Protein AF-0000000073274641 (afdb_homodimer)

pLDDT: mean 90.32, std 12.6, range [31.47, 98.38]

Foldseek 3Di:
DPPADKWKKKKKKKDFDDPCPVVVLVVLLVVLPKDFPDKDWDDDDRMIMIITMIIDHPSSVVVCVVCVVVVCVVVVMDMDMDIDDDDDDDDFQKKKKKKKKAQDDPPPQVVVVVLCVVQPWAWDDKDKDWACDDPPDGIMMMIMTMTGDRDPPQCPVSVVVVVVVCVVRVMDMDMDMDGPVVVVD/DPPADKWKKKKKKKDFDDPCPVVVLVVLLVVLVKDFPDKDWDDDDRMIMIITMIIDHPSSVVVCVVCVVVVCVVVVMDMDMDIDDDDDDDDFQKKKKKKKKAQDDPPPQVVVVVLCVVQPWAWDDKDKDWAPDDPPDGIMMMIMTMTGDRDPPQCVVSVVVVVVVCVVRVMDMDMDMDGPVVVVD

Radius of gyration: 20.96 Å; Cα contacts (8 Å, |Δi|>4): 771; chains: 2; bounding box: 50×56×47 Å

Secondary structure (DSSP, 8-state):
------EEEEEEEEEE--TTHHHHHHHHHHHTT-EEEEEEEEEETTEEEEEEEEEE-HHHHHHHHHHHHHHHHHTTEEEEEEEE--------SEEEEEEEEEE--TTHHHHHHHHHHHTTPEEEEEEEEEEPP-TTPPPEEEEEEEEEESS-STTHHHHHHHHHHHHHHT-EEEEEEEESGGGG-/------EEEEEEEEEE--TTHHHHHHHHHHHTT-EEEEEEEEEETTEEEEEEEEEE-HHHHHHHHHHHHHHHHHHTEEEEEEEE--------SEEEEEEEEEE--TTHHHHHHHHHHHTTPEEEEEEEEEEPP-TTPPPEEEEEEEEEESS-STTHHHHHHHHHHHHHTT-EEEEEEEEHHHHT-

InterPro domains:
  IPR002912 ACT domain [PS51671] (97-176)
  IPR016867 Glycine cleavage system transcriptional repressor [PIRSF028103] (6-178)
  IPR045865 ACT-like domain [SSF55021] (6-83)
  IPR045865 ACT-like domain [SSF55021] (92-178)
  IPR050990 UPF0237/Glycine cleavage system regulator [PTHR34875] (5-179)

Nearest PDB structures (foldseek):
  1u8s-assembly1_B  TM=7.176E-01  e=3.832E-19  Vibrio cholerae
  1u8s-assembly1_A  TM=7.462E-01  e=1.570E-18  Vibrio cholerae
  5it4-assembly1_A-2  TM=6.902E-01  e=1.300E-09  Mycobacterium avium 104
  5jjb-assembly1_A-2  TM=6.741E-01  e=1.767E-09  Mycobacterium avium 104
  5jlp-assembly1_A  TM=6.938E-01  e=6.020E-09  Mycobacterium avium 104

Structure (mmCIF, N/CA/C/O backbone):
data_AF-0000000073274641-model_v1
#
loop_
_entity.id
_entity.type
_entity.pdbx_description
1 polymer 'Glycine cleavage system transcriptional repressor'
#
loop_
_atom_site.group_PDB
_atom_site.id
_atom_site.type_symbol
_atom_site.label_atom_id
_atom_site.label_alt_id
_atom_site.label_comp_id
_atom_site.label_asym_id
_atom_site.label_entity_id
_atom_site.label_seq_id
_atom_site.pdbx_PDB_ins_code
_atom_site.Cartn_x
_atom_site.Cartn_y
_atom_site.Cartn_z
_atom_site.occupancy
_atom_site.B_iso_or_equiv
_atom_site.auth_seq_id
_atom_site.auth_comp_id
_atom_site.auth_asym_id
_atom_site.auth_atom_id
_atom_site.pdbx_PDB_model_num
ATOM 1 N N . MET A 1 1 ? -24.281 -28.125 -5.395 1 36.97 1 MET A N 1
ATOM 2 C CA . MET A 1 1 ? -23.594 -28.047 -4.113 1 36.97 1 MET A CA 1
ATOM 3 C C . MET A 1 1 ? -23.328 -26.594 -3.721 1 36.97 1 MET A C 1
ATOM 5 O O . MET A 1 1 ? -22.938 -25.781 -4.562 1 36.97 1 MET A O 1
ATOM 9 N N . PRO A 1 2 ? -23.844 -26.078 -2.672 1 40.84 2 PRO A N 1
ATOM 10 C CA . PRO A 1 2 ? -23.688 -24.656 -2.361 1 40.84 2 PRO A CA 1
ATOM 11 C C . PRO A 1 2 ? -22.25 -24.172 -2.527 1 40.84 2 PRO A C 1
ATOM 13 O O . PRO A 1 2 ? -21.297 -24.953 -2.359 1 40.84 2 PRO A O 1
ATOM 16 N N . ILE A 1 3 ? -21.953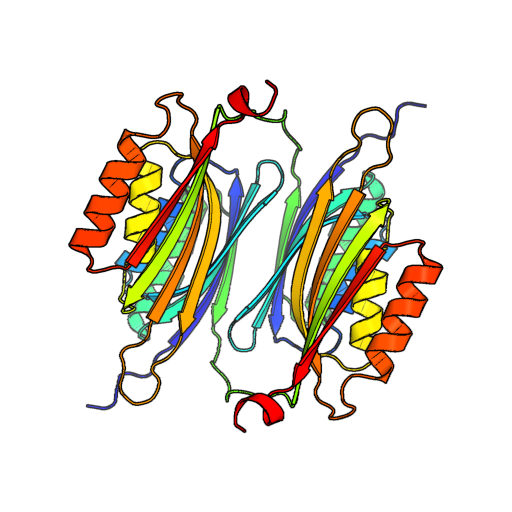 -23.359 -3.434 1 49.56 3 ILE A N 1
ATOM 17 C CA . ILE A 1 3 ? -20.641 -22.734 -3.594 1 49.56 3 ILE A CA 1
ATOM 18 C C . ILE A 1 3 ? -19.984 -22.562 -2.227 1 49.56 3 ILE A C 1
ATOM 20 O O . ILE A 1 3 ? -20.562 -21.969 -1.32 1 49.56 3 ILE A O 1
ATOM 24 N N . PRO A 1 4 ? -19.156 -23.484 -1.84 1 57.69 4 PRO A N 1
ATOM 25 C CA . PRO A 1 4 ? -18.547 -23.453 -0.508 1 57.69 4 PRO A CA 1
ATOM 26 C C . PRO A 1 4 ? -18.25 -22.031 -0.033 1 57.69 4 PRO A C 1
ATOM 28 O O . PRO A 1 4 ? -17.938 -21.156 -0.844 1 57.69 4 PRO A O 1
ATOM 31 N N . ASP A 1 5 ? -18.812 -21.609 1.224 1 75.31 5 ASP A N 1
ATOM 32 C CA . ASP A 1 5 ? -18.797 -20.297 1.88 1 75.31 5 ASP A CA 1
ATOM 33 C C . ASP A 1 5 ? -17.391 -19.703 1.85 1 75.31 5 ASP A C 1
ATOM 35 O O . ASP A 1 5 ? -16.438 -20.312 2.307 1 75.31 5 ASP A O 1
ATOM 39 N N . LYS A 1 6 ? -17.031 -18.766 0.87 1 89.81 6 LYS A N 1
ATOM 40 C CA . LYS A 1 6 ? -15.766 -18.062 0.755 1 89.81 6 LYS A CA 1
ATOM 41 C C . LYS A 1 6 ? -15.492 -17.219 2.002 1 89.81 6 LYS A C 1
ATOM 43 O O . LYS A 1 6 ? -16.375 -16.5 2.48 1 89.81 6 LYS A O 1
ATOM 48 N N . HIS A 1 7 ? -14.359 -17.562 2.66 1 95.19 7 HIS A N 1
ATOM 49 C CA . HIS A 1 7 ? -13.891 -16.781 3.799 1 95.19 7 HIS A CA 1
ATOM 50 C C . HIS A 1 7 ? -12.766 -15.836 3.396 1 95.19 7 HIS A C 1
ATOM 52 O O . HIS A 1 7 ? -12.008 -16.125 2.463 1 95.19 7 HIS A O 1
ATOM 58 N N . PHE A 1 8 ? -12.703 -14.703 4.109 1 96.44 8 PHE A N 1
ATOM 59 C CA . PHE A 1 8 ? -11.742 -13.672 3.746 1 96.44 8 PHE A CA 1
ATOM 60 C C . PHE A 1 8 ? -10.836 -13.336 4.926 1 96.44 8 PHE A C 1
ATOM 62 O O . PHE A 1 8 ? -11.281 -13.312 6.074 1 96.44 8 PHE A O 1
ATOM 69 N N . LEU A 1 9 ? -9.578 -13.125 4.586 1 97.12 9 LEU A N 1
ATOM 70 C CA . LEU A 1 9 ? -8.539 -12.836 5.57 1 97.12 9 LEU A CA 1
ATOM 71 C C . LEU A 1 9 ? -7.641 -11.703 5.094 1 97.12 9 LEU A C 1
ATOM 73 O O . LEU A 1 9 ? -7.145 -11.727 3.963 1 97.12 9 LEU A O 1
ATOM 77 N N . VAL A 1 10 ? -7.523 -10.648 5.898 1 97 10 VAL A N 1
ATOM 78 C CA . VAL A 1 10 ? -6.523 -9.617 5.652 1 97 10 VAL A CA 1
ATOM 79 C C . VAL A 1 10 ? -5.227 -9.977 6.375 1 97 10 VAL A C 1
ATOM 81 O O . VAL A 1 10 ? -5.234 -10.25 7.578 1 97 10 VAL A O 1
ATOM 84 N N . LEU A 1 11 ? -4.152 -10.008 5.617 1 97.06 11 LEU A N 1
ATOM 85 C CA . LEU A 1 11 ? -2.838 -10.344 6.145 1 97.06 11 LEU A CA 1
ATOM 86 C C . LEU A 1 11 ? -1.85 -9.203 5.922 1 97.06 11 LEU A C 1
ATOM 88 O O . LEU A 1 11 ? -1.778 -8.648 4.828 1 97.06 11 LEU A O 1
ATOM 92 N N . THR A 1 12 ? -1.14 -8.859 6.953 1 95.94 12 THR A N 1
ATOM 93 C CA . THR A 1 12 ? -0.012 -7.938 6.848 1 95.94 12 THR A CA 1
ATOM 94 C C . THR A 1 12 ? 1.271 -8.594 7.352 1 95.94 12 THR A C 1
ATOM 96 O O . THR A 1 12 ? 1.281 -9.211 8.414 1 95.94 12 THR A O 1
ATOM 99 N N . ALA A 1 13 ? 2.258 -8.547 6.582 1 96.88 13 ALA A N 1
ATOM 100 C CA . ALA A 1 13 ? 3.584 -9.023 6.973 1 96.88 13 ALA A CA 1
ATOM 101 C C . ALA A 1 13 ? 4.621 -7.906 6.855 1 96.88 13 ALA A C 1
ATOM 103 O O . ALA A 1 13 ? 4.629 -7.156 5.875 1 96.88 13 ALA A O 1
ATOM 104 N N . LEU A 1 14 ? 5.461 -7.793 7.863 1 96.56 14 LEU A N 1
ATOM 105 C CA . LEU A 1 14 ? 6.492 -6.762 7.926 1 96.56 14 LEU A CA 1
ATOM 106 C C . LEU A 1 14 ? 7.816 -7.344 8.406 1 96.56 14 LEU A C 1
ATOM 108 O O . LEU A 1 14 ? 7.844 -8.148 9.344 1 96.56 14 LEU A O 1
ATOM 112 N N . GLY A 1 15 ? 8.898 -6.945 7.73 1 96.25 15 GLY A N 1
ATOM 113 C CA . GLY A 1 15 ? 10.227 -7.359 8.156 1 96.25 15 GLY A CA 1
ATOM 114 C C . GLY A 1 15 ? 11.328 -6.836 7.25 1 96.25 15 GLY A C 1
ATOM 115 O O . GLY A 1 15 ? 11.07 -6.09 6.309 1 96.25 15 GLY A O 1
ATOM 116 N N . THR A 1 16 ? 12.523 -7.27 7.641 1 94.38 16 THR A N 1
ATOM 117 C CA . THR A 1 16 ? 13.672 -6.859 6.836 1 94.38 16 THR A CA 1
ATOM 118 C C . THR A 1 16 ? 13.602 -7.473 5.441 1 94.38 16 THR A C 1
ATOM 120 O O . THR A 1 16 ? 13.398 -8.68 5.297 1 94.38 16 THR A O 1
ATOM 123 N N . ASP A 1 17 ? 13.766 -6.523 4.504 1 92.56 17 ASP A N 1
ATOM 124 C CA . ASP A 1 17 ? 13.711 -6.988 3.121 1 92.56 17 ASP A CA 1
ATOM 125 C C . ASP A 1 17 ? 14.898 -7.891 2.795 1 92.56 17 ASP A C 1
ATOM 127 O O . ASP A 1 17 ? 16.016 -7.641 3.252 1 92.56 17 ASP A O 1
ATOM 131 N N . ARG A 1 18 ? 14.68 -8.914 2.086 1 90 18 ARG A N 1
ATOM 132 C CA . ARG A 1 18 ? 15.695 -9.812 1.56 1 90 18 ARG A CA 1
ATOM 133 C C . ARG A 1 18 ? 15.195 -10.547 0.321 1 90 18 ARG A C 1
ATOM 135 O O . ARG A 1 18 ? 13.984 -10.711 0.14 1 90 18 ARG A O 1
ATOM 142 N N . PRO A 1 19 ? 16.141 -11.023 -0.462 1 86.69 19 PRO A N 1
ATOM 143 C CA . PRO A 1 19 ? 15.742 -11.711 -1.688 1 86.69 19 PRO A CA 1
ATOM 144 C C . PRO A 1 19 ? 14.836 -12.914 -1.419 1 86.69 19 PRO A C 1
ATOM 146 O O . PRO A 1 19 ? 15.141 -13.742 -0.559 1 86.69 19 PRO A O 1
ATOM 149 N N . GLY A 1 20 ? 13.688 -12.93 -2.143 1 91.56 20 GLY A N 1
ATOM 150 C CA . GLY A 1 20 ? 12.859 -14.125 -2.127 1 91.56 20 GLY A CA 1
ATOM 151 C C . GLY A 1 20 ? 11.781 -14.086 -1.058 1 91.56 20 GLY A C 1
ATOM 152 O O . GLY A 1 20 ? 10.922 -14.969 -1 1 91.56 20 GLY A O 1
ATOM 153 N N . ILE A 1 21 ? 11.75 -13.156 -0.176 1 95.19 21 ILE A N 1
ATOM 154 C CA . ILE A 1 21 ? 10.859 -13.133 0.979 1 95.19 21 ILE A CA 1
ATOM 155 C C . ILE A 1 21 ? 9.414 -13.047 0.512 1 95.19 21 ILE A C 1
ATOM 157 O O . ILE A 1 21 ? 8.547 -13.758 1.026 1 95.19 21 ILE A O 1
ATOM 161 N N . VAL A 1 22 ? 9.148 -12.266 -0.481 1 96.38 22 VAL A N 1
ATOM 162 C CA . VAL A 1 22 ? 7.785 -12.109 -0.982 1 96.38 22 VAL A CA 1
ATOM 163 C C . VAL A 1 22 ? 7.332 -13.398 -1.666 1 96.38 22 VAL A C 1
ATOM 165 O O . VAL A 1 22 ? 6.207 -13.852 -1.461 1 96.38 22 VAL A O 1
ATOM 168 N N . ASP A 1 23 ? 8.203 -13.969 -2.361 1 95.44 23 ASP A N 1
ATOM 169 C CA . ASP A 1 23 ? 7.922 -15.234 -3.023 1 95.44 23 ASP A CA 1
ATOM 170 C C . ASP A 1 23 ? 7.59 -16.328 -2.004 1 95.44 23 ASP A C 1
ATOM 172 O O . ASP A 1 23 ? 6.656 -17.109 -2.203 1 95.44 23 ASP A O 1
ATOM 176 N N . THR A 1 24 ? 8.344 -16.328 -0.98 1 96.12 24 THR A N 1
ATOM 177 C CA . THR A 1 24 ? 8.133 -17.328 0.064 1 96.12 24 THR A CA 1
ATOM 178 C C . THR A 1 24 ? 6.742 -17.188 0.674 1 96.12 24 THR A C 1
ATOM 180 O O . THR A 1 24 ? 6.039 -18.172 0.866 1 96.12 24 THR A O 1
ATOM 183 N N . ILE A 1 25 ? 6.301 -16.016 0.924 1 97.31 25 ILE A N 1
ATOM 184 C CA . ILE A 1 25 ? 5.004 -15.758 1.546 1 97.31 25 ILE A CA 1
ATOM 185 C C . ILE A 1 25 ? 3.885 -16.109 0.57 1 97.31 25 ILE A C 1
ATOM 187 O O . ILE A 1 25 ? 2.92 -16.781 0.941 1 97.31 25 ILE A O 1
ATOM 191 N N . THR A 1 26 ? 4.055 -15.68 -0.685 1 97.19 26 THR A N 1
ATOM 192 C CA . THR A 1 26 ? 3.008 -15.945 -1.665 1 97.19 26 THR A CA 1
ATOM 193 C C . THR A 1 26 ? 2.914 -17.438 -1.962 1 97.19 26 THR A C 1
ATOM 195 O O . THR A 1 26 ? 1.826 -17.953 -2.225 1 97.19 26 THR A O 1
ATOM 198 N N . GLN A 1 27 ? 4.016 -18.141 -1.865 1 96.94 27 GLN A N 1
ATOM 199 C CA . GLN A 1 27 ? 4.02 -19.578 -2.027 1 96.94 27 GLN A CA 1
ATOM 200 C C . GLN A 1 27 ? 3.242 -20.266 -0.906 1 96.94 27 GLN A C 1
ATOM 202 O O . GLN A 1 27 ? 2.453 -21.188 -1.156 1 96.94 27 GLN A O 1
ATOM 207 N N . LEU A 1 28 ? 3.516 -19.812 0.248 1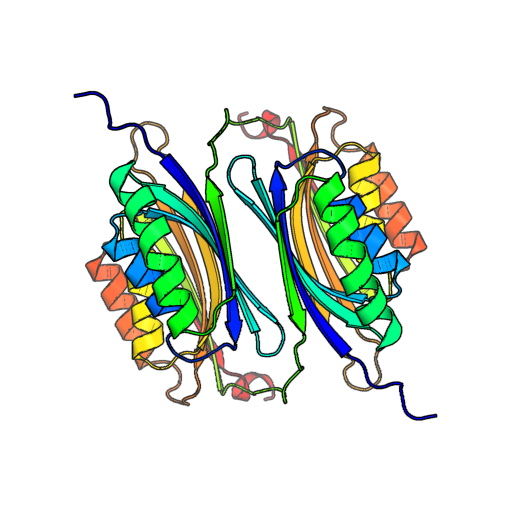 98 28 LEU A N 1
ATOM 208 C CA . LEU A 1 28 ? 2.805 -20.391 1.385 1 98 28 LEU A CA 1
ATOM 209 C C . LEU A 1 28 ? 1.3 -20.188 1.246 1 98 28 LEU A C 1
ATOM 211 O O . LEU A 1 28 ? 0.518 -21.109 1.496 1 98 28 LEU A O 1
ATOM 215 N N . VAL A 1 29 ? 0.889 -19.016 0.87 1 97.75 29 VAL A N 1
ATOM 216 C CA . VAL A 1 29 ? -0.52 -18.672 0.679 1 97.75 29 VAL A CA 1
ATOM 217 C C . VAL A 1 29 ? -1.141 -19.625 -0.342 1 97.75 29 VAL A C 1
ATOM 219 O O . VAL A 1 29 ? -2.207 -20.203 -0.101 1 97.75 29 VAL A O 1
ATOM 222 N N . SER A 1 30 ? -0.427 -19.812 -1.416 1 96.44 30 SER A N 1
ATOM 223 C CA . SER A 1 30 ? -0.899 -20.688 -2.48 1 96.44 30 SER A CA 1
ATOM 224 C C . SER A 1 30 ? -0.954 -22.141 -2.016 1 96.44 30 SER A C 1
ATOM 226 O O . SER A 1 30 ? -1.91 -22.859 -2.314 1 96.44 30 SER A O 1
ATOM 228 N N . GLN A 1 31 ? 0.025 -22.562 -1.317 1 96.81 31 GLN A N 1
ATOM 229 C CA . GLN A 1 31 ? 0.105 -23.938 -0.828 1 96.81 31 GLN A CA 1
ATOM 230 C C . GLN A 1 31 ? -1.064 -24.266 0.097 1 96.81 31 GLN A C 1
ATOM 232 O O . GLN A 1 31 ? -1.522 -25.406 0.152 1 96.81 31 GLN A O 1
ATOM 237 N N . CYS A 1 32 ? -1.557 -23.312 0.807 1 97.25 32 CYS A N 1
ATOM 238 C CA . CYS A 1 32 ? -2.668 -23.5 1.731 1 97.25 32 CYS A CA 1
ATOM 239 C C . CYS A 1 32 ? -4 -23.484 0.992 1 97.25 32 CYS A C 1
ATOM 241 O O . CYS A 1 32 ? -5.051 -23.703 1.595 1 97.25 32 CYS A O 1
ATOM 243 N N . GLY A 1 33 ? -3.939 -23.188 -0.249 1 95.62 33 GLY A N 1
ATOM 244 C CA . GLY A 1 33 ? -5.152 -23.172 -1.051 1 95.62 33 GLY A CA 1
ATOM 245 C C . GLY A 1 33 ? -5.895 -21.859 -1.005 1 95.62 33 GLY A C 1
ATOM 246 O O . GLY A 1 33 ? -7.105 -21.812 -1.236 1 95.62 33 GLY A O 1
ATOM 247 N N . CYS A 1 34 ? -5.199 -20.828 -0.654 1 97 34 CYS A N 1
ATOM 248 C CA . CYS A 1 34 ? -5.816 -19.5 -0.612 1 97 34 CYS A CA 1
ATOM 249 C C . CYS A 1 34 ? -5.574 -18.75 -1.913 1 97 34 CYS A C 1
ATOM 251 O O . CYS A 1 34 ? -4.59 -19 -2.607 1 97 34 CYS A O 1
ATOM 253 N N . ASN A 1 35 ? -6.504 -17.859 -2.189 1 96 35 ASN A N 1
ATOM 254 C CA . ASN A 1 35 ? -6.387 -16.938 -3.322 1 96 35 ASN A CA 1
ATOM 255 C C . ASN A 1 35 ? -6.02 -15.531 -2.871 1 96 35 ASN A C 1
ATOM 257 O O . ASN A 1 35 ? -6.551 -15.039 -1.879 1 96 35 ASN A O 1
ATOM 261 N N . ILE A 1 36 ? -5.078 -14.914 -3.6 1 97.06 36 ILE A N 1
ATOM 262 C CA . ILE A 1 36 ? -4.758 -13.516 -3.346 1 97.06 36 ILE A CA 1
ATOM 263 C C . ILE A 1 36 ? -5.688 -12.617 -4.16 1 97.06 36 ILE A C 1
ATOM 265 O O . ILE A 1 36 ? -5.543 -12.508 -5.383 1 97.06 36 ILE A O 1
ATOM 269 N N . GLU A 1 37 ? -6.582 -11.938 -3.502 1 94.69 37 GLU A N 1
ATOM 270 C CA . GLU A 1 37 ? -7.57 -11.078 -4.141 1 94.69 37 GLU A CA 1
ATOM 271 C C . GLU A 1 37 ? -6.992 -9.695 -4.441 1 94.69 37 GLU A C 1
ATOM 273 O O . GLU A 1 37 ? -7.25 -9.125 -5.504 1 94.69 37 GLU A O 1
ATOM 278 N N . ASP A 1 38 ? -6.328 -9.195 -3.543 1 94.88 38 ASP A N 1
ATOM 279 C CA . ASP A 1 38 ? -5.723 -7.871 -3.625 1 94.88 38 ASP A CA 1
ATOM 280 C C . ASP A 1 38 ? -4.465 -7.789 -2.76 1 94.88 38 ASP A C 1
ATOM 282 O O . ASP A 1 38 ? -4.371 -8.453 -1.726 1 94.88 38 ASP A O 1
ATOM 286 N N . SER A 1 39 ? -3.539 -7 -3.195 1 96.06 39 SER A N 1
ATOM 287 C CA . SER A 1 39 ? -2.332 -6.863 -2.389 1 96.06 39 SER A CA 1
ATOM 288 C C . SER A 1 39 ? -1.633 -5.535 -2.654 1 96.06 39 SER A C 1
ATOM 290 O O . SER A 1 39 ? -1.91 -4.871 -3.658 1 96.06 39 SER A O 1
ATOM 292 N N . ARG A 1 40 ? -0.781 -5.18 -1.698 1 93.75 40 ARG A N 1
ATOM 293 C CA . ARG A 1 40 ? 0.095 -4.016 -1.78 1 93.75 40 ARG A CA 1
ATOM 294 C C . ARG A 1 40 ? 1.427 -4.281 -1.087 1 93.75 40 ARG A C 1
ATOM 296 O O . ARG A 1 40 ? 1.457 -4.664 0.085 1 93.75 40 ARG A O 1
ATOM 303 N N . LEU A 1 41 ? 2.463 -4.137 -1.87 1 95.62 41 LEU A N 1
ATOM 304 C CA . LEU A 1 41 ? 3.801 -4.227 -1.298 1 95.62 41 LEU A CA 1
ATOM 305 C C . LEU A 1 41 ? 4.465 -2.854 -1.251 1 95.62 41 LEU A C 1
ATOM 307 O O . LEU A 1 41 ? 4.441 -2.113 -2.238 1 95.62 41 LEU A O 1
ATOM 311 N N . ALA A 1 42 ? 4.965 -2.465 -0.111 1 92.44 42 ALA A N 1
ATOM 312 C CA . ALA A 1 42 ? 5.727 -1.231 0.063 1 92.44 42 ALA A CA 1
ATOM 313 C C . ALA A 1 42 ? 7.102 -1.519 0.659 1 92.44 42 ALA A C 1
ATOM 315 O O . ALA A 1 42 ? 7.238 -2.361 1.551 1 92.44 42 ALA A O 1
ATOM 316 N N . MET A 1 43 ? 8.047 -0.792 0.112 1 92 43 MET A N 1
ATOM 317 C CA . MET A 1 43 ? 9.406 -0.829 0.646 1 92 43 MET A CA 1
ATOM 318 C C . MET A 1 43 ? 9.773 0.499 1.302 1 92 43 MET A C 1
ATOM 320 O O . MET A 1 43 ? 9.883 1.521 0.623 1 92 43 MET A O 1
ATOM 324 N N . PHE A 1 44 ? 9.969 0.412 2.652 1 90.56 44 PHE A N 1
ATOM 325 C CA . PHE A 1 44 ? 10.344 1.596 3.422 1 90.56 44 PHE A CA 1
ATOM 326 C C . PHE A 1 44 ? 11.656 1.372 4.16 1 90.56 44 PHE A C 1
ATOM 328 O O . PHE A 1 44 ? 11.727 0.533 5.062 1 90.56 44 PHE A O 1
ATOM 335 N N . GLY A 1 45 ? 12.586 2.18 3.768 1 88.12 45 GLY A N 1
ATOM 336 C CA . GLY A 1 45 ? 13.898 1.89 4.316 1 88.12 45 GLY A CA 1
ATOM 337 C C . GLY A 1 45 ? 14.406 0.502 3.967 1 88.12 45 GLY A C 1
ATOM 338 O O . GLY A 1 45 ? 14.438 0.128 2.793 1 88.12 45 GLY A O 1
ATOM 339 N N . GLN A 1 46 ? 14.75 -0.263 5.082 1 91.31 46 GLN A N 1
ATOM 340 C CA . GLN A 1 46 ? 15.242 -1.624 4.895 1 91.31 46 GLN A CA 1
ATOM 341 C C . GLN A 1 46 ? 14.125 -2.645 5.109 1 91.31 46 GLN A C 1
ATOM 343 O O . GLN A 1 46 ? 14.367 -3.854 5.086 1 91.31 46 GLN A O 1
ATOM 348 N N . GLU A 1 47 ? 12.945 -2.072 5.285 1 94.06 47 GLU A N 1
ATOM 349 C CA . GLU A 1 47 ? 11.82 -2.939 5.629 1 94.06 47 GLU A CA 1
ATOM 350 C C . GLU A 1 47 ? 10.828 -3.043 4.473 1 94.06 47 GLU A C 1
ATOM 352 O O . GLU A 1 47 ? 10.625 -2.078 3.734 1 94.06 47 GLU A O 1
ATOM 357 N N . PHE A 1 48 ? 10.375 -4.238 4.379 1 94.56 48 PHE A N 1
ATOM 358 C CA . PHE A 1 48 ? 9.234 -4.387 3.482 1 94.56 48 PHE A CA 1
ATOM 359 C C . PHE A 1 48 ? 7.945 -4.594 4.273 1 94.56 48 PHE A C 1
ATOM 361 O O . PHE A 1 48 ? 7.977 -5.109 5.395 1 94.56 48 PHE A O 1
ATOM 368 N N . THR A 1 49 ? 6.816 -4.164 3.736 1 95.56 49 THR A N 1
ATOM 369 C CA . THR A 1 49 ? 5.484 -4.449 4.262 1 95.56 49 THR A CA 1
ATOM 370 C C . THR A 1 49 ? 4.559 -4.934 3.148 1 95.56 49 THR A C 1
ATOM 372 O O . THR A 1 49 ? 4.453 -4.293 2.1 1 95.56 49 THR A O 1
ATOM 375 N N . PHE A 1 50 ? 4.012 -6.062 3.424 1 96.5 50 PHE A N 1
ATOM 376 C CA . PHE A 1 50 ? 3.135 -6.715 2.459 1 96.5 50 PHE A CA 1
ATOM 377 C C . PHE A 1 50 ? 1.734 -6.891 3.035 1 96.5 50 PHE A C 1
ATOM 379 O O . PHE A 1 50 ? 1.551 -7.598 4.031 1 96.5 50 PHE A O 1
ATOM 386 N N . ILE A 1 51 ? 0.789 -6.184 2.42 1 96.56 51 ILE A N 1
ATOM 387 C CA . ILE A 1 51 ? -0.6 -6.324 2.844 1 96.56 51 ILE A CA 1
ATOM 388 C C . ILE A 1 51 ? -1.395 -7.062 1.767 1 96.56 51 ILE A C 1
ATOM 390 O O . ILE A 1 51 ? -1.289 -6.742 0.581 1 96.56 51 ILE A O 1
ATOM 394 N N . MET A 1 52 ? -2.281 -8 2.25 1 96.88 52 MET A N 1
ATOM 395 C CA . MET A 1 52 ? -3.031 -8.789 1.276 1 96.88 52 MET A CA 1
ATOM 396 C C . MET A 1 52 ? -4.438 -9.086 1.785 1 96.88 52 MET A C 1
ATOM 398 O O . MET A 1 52 ? -4.629 -9.352 2.973 1 96.88 52 MET A O 1
ATOM 402 N N . LEU A 1 53 ? -5.391 -9 0.879 1 96.56 53 LEU A N 1
ATOM 403 C CA . LEU A 1 53 ? -6.695 -9.617 1.073 1 96.56 53 LEU A CA 1
ATOM 404 C C . LEU A 1 53 ? -6.73 -11.016 0.464 1 96.56 53 LEU A C 1
ATOM 406 O O . LEU A 1 53 ? -6.539 -11.18 -0.744 1 96.56 53 LEU A O 1
ATOM 410 N N . LEU A 1 54 ? -6.977 -11.992 1.294 1 97.19 54 LEU A N 1
ATOM 411 C CA . LEU A 1 54 ? -7.004 -13.383 0.856 1 97.19 54 LEU A CA 1
ATOM 412 C C . LEU A 1 54 ? -8.422 -13.945 0.917 1 97.19 54 LEU A C 1
ATOM 414 O O . LEU A 1 54 ? -9.234 -13.492 1.723 1 97.19 54 LEU A O 1
ATOM 418 N N . SER A 1 55 ? -8.664 -14.898 0.046 1 95.94 55 SER A N 1
ATOM 419 C CA . SER A 1 55 ? -9.898 -15.664 0.122 1 95.94 55 SER A CA 1
ATOM 420 C C . SER A 1 55 ? -9.617 -17.172 0.051 1 95.94 55 SER A C 1
ATOM 422 O O . SER A 1 55 ? -8.547 -17.578 -0.384 1 95.94 55 SER A O 1
ATOM 424 N N . GLY A 1 56 ? -10.516 -17.938 0.607 1 95.75 56 GLY A N 1
ATOM 425 C CA . GLY A 1 56 ? -10.43 -19.391 0.568 1 95.75 56 GLY A CA 1
ATOM 426 C C . GLY A 1 56 ? -11.5 -20.078 1.398 1 95.75 56 GLY A C 1
ATOM 427 O O . GLY A 1 56 ? -12.281 -19.422 2.086 1 95.75 56 GLY A O 1
ATOM 428 N N . GLY A 1 57 ? -11.578 -21.375 1.217 1 95.69 57 GLY A N 1
ATOM 429 C CA . GLY A 1 57 ? -12.445 -22.125 2.115 1 95.69 57 GLY A CA 1
ATOM 430 C C . GLY A 1 57 ? -12.008 -22.047 3.566 1 95.69 57 GLY A C 1
ATOM 431 O O . GLY A 1 57 ? -10.906 -21.578 3.865 1 95.69 57 GLY A O 1
ATOM 432 N N . TRP A 1 58 ? -12.883 -22.516 4.434 1 94.94 58 TRP A N 1
ATOM 433 C CA . TRP A 1 58 ? -12.617 -22.484 5.867 1 94.94 58 TRP A CA 1
ATOM 434 C C . TRP A 1 58 ? -11.312 -23.203 6.195 1 94.94 58 TRP A C 1
ATOM 436 O O . TRP A 1 58 ? -10.5 -22.688 6.969 1 94.94 58 TRP A O 1
ATOM 446 N N . ASN A 1 59 ? -11.102 -24.266 5.59 1 96.44 59 ASN A N 1
ATOM 447 C CA . ASN A 1 59 ? -9.914 -25.062 5.859 1 96.44 59 ASN A CA 1
ATOM 448 C C . ASN A 1 59 ? -8.648 -24.359 5.367 1 96.44 59 ASN A C 1
ATOM 450 O O . ASN A 1 59 ? -7.609 -24.406 6.035 1 96.44 59 ASN A O 1
ATOM 454 N N . ALA A 1 60 ? -8.75 -23.781 4.215 1 96.81 60 ALA A N 1
ATOM 455 C CA . ALA A 1 60 ? -7.598 -23.062 3.652 1 96.81 60 ALA A CA 1
ATOM 456 C C . ALA A 1 60 ? -7.168 -21.922 4.555 1 96.81 60 ALA A C 1
ATOM 458 O O . ALA A 1 60 ? -5.984 -21.781 4.867 1 96.81 60 ALA A O 1
ATOM 459 N N . ILE A 1 61 ? -8.102 -21.172 4.996 1 97.31 61 ILE A N 1
ATOM 460 C CA . ILE A 1 61 ? -7.836 -20.031 5.852 1 97.31 61 ILE A CA 1
ATOM 461 C C . ILE A 1 61 ? -7.293 -20.5 7.199 1 97.31 61 ILE A C 1
ATOM 463 O O . ILE A 1 61 ? -6.309 -19.953 7.707 1 97.31 61 ILE A O 1
ATOM 467 N N . ALA A 1 62 ? -7.949 -21.484 7.723 1 97.62 62 ALA A N 1
ATOM 468 C CA . ALA A 1 62 ? -7.516 -22.016 9.008 1 97.62 62 ALA A CA 1
ATOM 469 C C . ALA A 1 62 ? -6.09 -22.547 8.922 1 97.62 62 ALA A C 1
ATOM 471 O O . ALA A 1 62 ? -5.293 -22.359 9.852 1 97.62 62 ALA A O 1
ATOM 472 N N . GLN A 1 63 ? -5.789 -23.203 7.883 1 98.12 63 GLN A N 1
ATOM 473 C CA . GLN A 1 63 ? -4.445 -23.719 7.68 1 98.12 63 GLN A CA 1
ATOM 474 C C . GLN A 1 63 ? -3.416 -22.594 7.613 1 98.12 63 GLN A C 1
ATOM 476 O O . GLN A 1 63 ? -2.355 -22.688 8.234 1 98.12 63 GLN A O 1
ATOM 481 N N . LEU A 1 64 ? -3.725 -21.578 6.883 1 97.75 64 LEU A N 1
ATOM 482 C CA . LEU A 1 64 ? -2.818 -20.438 6.762 1 97.75 64 LEU A CA 1
ATOM 483 C C . LEU A 1 64 ? -2.607 -19.766 8.117 1 97.75 64 LEU A C 1
ATOM 485 O O . LEU A 1 64 ? -1.477 -19.438 8.477 1 97.75 64 LEU A O 1
ATOM 489 N N . GLU A 1 65 ? -3.621 -19.594 8.852 1 97.56 65 GLU A N 1
ATOM 490 C CA . GLU A 1 65 ? -3.541 -18.984 10.18 1 97.56 65 GLU A CA 1
ATOM 491 C C . GLU A 1 65 ? -2.648 -19.812 11.109 1 97.56 65 GLU A C 1
ATOM 493 O O . GLU A 1 65 ? -1.989 -19.25 11.992 1 97.56 65 GLU A O 1
ATOM 498 N N . ALA A 1 66 ? -2.67 -21.047 10.883 1 97.75 66 ALA A N 1
ATOM 499 C CA . ALA A 1 66 ? -1.876 -21.938 11.734 1 97.75 66 ALA A CA 1
ATOM 500 C C . ALA A 1 66 ? -0.417 -21.969 11.289 1 97.75 66 ALA A C 1
ATOM 502 O O . ALA A 1 66 ? 0.492 -22.016 12.117 1 97.75 66 ALA A O 1
ATOM 503 N N . LEU A 1 67 ? -0.15 -21.891 10.031 1 97.81 67 LEU A N 1
ATOM 504 C CA . LEU A 1 67 ? 1.187 -22.141 9.5 1 97.81 67 LEU A CA 1
ATOM 505 C C . LEU A 1 67 ? 1.963 -20.828 9.375 1 97.81 67 LEU A C 1
ATOM 507 O O . LEU A 1 67 ? 3.188 -20.812 9.523 1 97.81 67 LEU A O 1
ATOM 511 N N . LEU A 1 68 ? 1.27 -19.734 9.141 1 97 68 LEU A N 1
ATOM 512 C CA . LEU A 1 68 ? 1.943 -18.469 8.852 1 97 68 LEU A CA 1
ATOM 513 C C . LEU A 1 68 ? 2.77 -18 10.047 1 97 68 LEU A C 1
ATOM 515 O O . LEU A 1 68 ? 3.908 -17.562 9.883 1 97 68 LEU A O 1
ATOM 519 N N . PRO A 1 69 ? 2.236 -18.172 11.297 1 96.44 69 PRO A N 1
ATOM 520 C CA . PRO A 1 69 ? 3.045 -17.75 12.445 1 96.44 69 PRO A CA 1
ATOM 521 C C . PRO A 1 69 ? 4.359 -18.516 12.555 1 96.44 69 PRO A C 1
ATOM 523 O O . PRO A 1 69 ? 5.391 -17.938 12.906 1 96.44 69 PRO A O 1
ATOM 526 N N . ILE A 1 70 ? 4.367 -19.719 12.211 1 97.5 70 ILE A N 1
ATOM 527 C CA . ILE A 1 70 ? 5.566 -20.547 12.242 1 97.5 70 ILE A CA 1
ATOM 528 C C . ILE A 1 70 ? 6.555 -20.062 11.18 1 97.5 70 ILE A C 1
ATOM 530 O O . ILE A 1 70 ? 7.723 -19.812 11.484 1 97.5 70 ILE A O 1
ATOM 534 N N . LYS A 1 71 ? 6.078 -19.875 9.984 1 97 71 LYS A N 1
ATOM 535 C CA . LYS A 1 71 ? 6.922 -19.406 8.891 1 97 71 LYS A CA 1
ATOM 536 C C . LYS A 1 71 ? 7.457 -18.016 9.156 1 97 71 LYS A C 1
ATOM 538 O O . LYS A 1 71 ? 8.609 -17.703 8.844 1 97 71 LYS A O 1
ATOM 543 N N . SER A 1 72 ? 6.582 -17.172 9.711 1 96.5 72 SER A N 1
ATOM 544 C CA . SER A 1 72 ? 6.973 -15.797 10.008 1 96.5 72 SER A CA 1
ATOM 545 C C . SER A 1 72 ? 8.102 -15.75 11.031 1 96.5 72 SER A C 1
ATOM 547 O O . SER A 1 72 ? 8.992 -14.906 10.938 1 96.5 72 SER A O 1
ATOM 549 N N . ALA A 1 73 ? 8.008 -16.609 12 1 96.75 73 ALA A N 1
ATOM 550 C CA . ALA A 1 73 ? 9.07 -16.688 13 1 96.75 73 ALA A CA 1
ATOM 551 C C . ALA A 1 73 ? 10.398 -17.109 12.359 1 96.75 73 ALA A C 1
ATOM 553 O O . ALA A 1 73 ? 11.445 -16.531 12.664 1 96.75 73 ALA A O 1
ATOM 554 N N . GLU A 1 74 ? 10.328 -17.984 11.469 1 96.62 74 GLU A N 1
ATOM 555 C CA . GLU A 1 74 ? 11.516 -18.453 10.75 1 96.62 74 GLU A CA 1
ATOM 556 C C . GLU A 1 74 ? 12.133 -17.312 9.938 1 96.62 74 GLU A C 1
ATOM 558 O O . GLU A 1 74 ? 13.359 -17.234 9.805 1 96.62 74 GLU A O 1
ATOM 563 N N . LEU A 1 75 ? 11.281 -16.453 9.461 1 96.19 75 LEU A N 1
ATOM 564 C CA . LEU A 1 75 ? 11.711 -15.422 8.539 1 96.19 75 LEU A CA 1
ATOM 565 C C . LEU A 1 75 ? 11.898 -14.086 9.258 1 96.19 75 LEU A C 1
ATOM 567 O O . LEU A 1 75 ? 12.203 -13.07 8.633 1 96.19 75 LEU A O 1
ATOM 571 N N . ASP A 1 76 ? 11.688 -14.094 10.539 1 96.69 76 ASP A N 1
ATOM 572 C CA . ASP A 1 76 ? 11.789 -12.891 11.359 1 96.69 76 ASP A CA 1
ATOM 573 C C . ASP A 1 76 ? 10.852 -11.797 10.852 1 96.69 76 ASP A C 1
ATOM 575 O O . ASP A 1 76 ? 11.273 -10.656 10.633 1 96.69 76 ASP A O 1
ATOM 579 N N . LEU A 1 77 ? 9.602 -12.219 10.648 1 97.19 77 LEU A N 1
ATOM 580 C CA . LEU A 1 77 ? 8.578 -11.289 10.195 1 97.19 77 LEU A CA 1
ATOM 581 C C . LEU A 1 77 ? 7.574 -10.992 11.305 1 97.19 77 LEU A C 1
ATOM 583 O O . LEU A 1 77 ? 7.246 -11.883 12.102 1 97.19 77 LEU A O 1
ATOM 587 N N . LEU A 1 78 ? 7.125 -9.781 11.367 1 96.31 78 LEU A N 1
ATOM 588 C CA . LEU A 1 78 ? 5.953 -9.414 12.156 1 96.31 78 LEU A CA 1
ATOM 589 C C . LEU A 1 78 ? 4.684 -9.516 11.312 1 96.31 78 LEU A C 1
ATOM 591 O O . LEU A 1 78 ? 4.629 -8.992 10.203 1 96.31 78 LEU A O 1
ATOM 595 N N . THR A 1 79 ? 3.672 -10.25 11.82 1 95.62 79 THR A N 1
ATOM 596 C CA . THR A 1 79 ? 2.479 -10.461 11.008 1 95.62 79 THR A CA 1
ATOM 597 C C . THR A 1 79 ? 1.219 -10.125 11.805 1 95.62 79 THR A C 1
ATOM 599 O O . THR A 1 79 ? 1.185 -10.289 13.023 1 95.62 79 THR A O 1
ATOM 602 N N . VAL A 1 80 ? 0.287 -9.656 11.133 1 94.62 80 VAL A N 1
ATOM 603 C CA . VAL A 1 80 ? -1.052 -9.422 11.664 1 94.62 80 VAL A CA 1
ATOM 604 C C . VAL A 1 80 ? -2.094 -9.992 10.703 1 94.62 80 VAL A C 1
ATOM 606 O O . VAL A 1 80 ? -1.992 -9.812 9.492 1 94.62 80 VAL A O 1
ATOM 609 N N . MET A 1 81 ? -3.045 -10.703 11.297 1 96.06 81 MET A N 1
ATOM 610 C CA . MET A 1 81 ? -4.125 -11.281 10.5 1 96.06 81 MET A CA 1
ATOM 611 C C . MET A 1 81 ? -5.484 -10.922 11.094 1 96.06 81 MET A C 1
ATOM 613 O O . MET A 1 81 ? -5.652 -10.922 12.312 1 96.06 81 MET A O 1
ATOM 617 N N . LYS A 1 82 ? -6.387 -10.695 10.203 1 95.69 82 LYS A N 1
ATOM 618 C CA . LYS A 1 82 ? -7.754 -10.422 10.625 1 95.69 82 LYS A CA 1
ATOM 619 C C . LYS A 1 82 ? -8.758 -10.969 9.617 1 95.69 82 LYS A C 1
ATOM 621 O O . LYS A 1 82 ? -8.727 -10.602 8.438 1 95.69 82 LYS A O 1
ATOM 626 N N . ARG A 1 83 ? -9.625 -11.852 10.141 1 95.62 83 ARG A N 1
ATOM 627 C CA . ARG A 1 83 ? -10.727 -12.273 9.281 1 95.62 83 ARG A CA 1
ATOM 628 C C . ARG A 1 83 ? -11.641 -11.102 8.953 1 95.62 83 ARG A C 1
ATOM 630 O O . ARG A 1 83 ? -11.828 -10.203 9.781 1 95.62 83 ARG A O 1
ATOM 637 N N . THR A 1 84 ? -12.156 -11.18 7.719 1 94.62 84 THR A N 1
ATOM 638 C CA . THR A 1 84 ? -13.016 -10.062 7.328 1 94.62 84 THR A CA 1
ATOM 639 C C . THR A 1 84 ? -14.156 -10.547 6.441 1 94.62 84 THR A C 1
ATOM 641 O O . THR A 1 84 ? -14.289 -11.75 6.191 1 94.62 84 THR A O 1
ATOM 644 N N . LYS A 1 85 ? -15.094 -9.586 6.133 1 89.94 85 LYS A N 1
ATOM 645 C CA . LYS A 1 85 ? -16.219 -9.859 5.25 1 89.94 85 LYS A CA 1
ATOM 646 C C . LYS A 1 85 ? -16.312 -8.828 4.129 1 89.94 85 LYS A C 1
ATOM 648 O 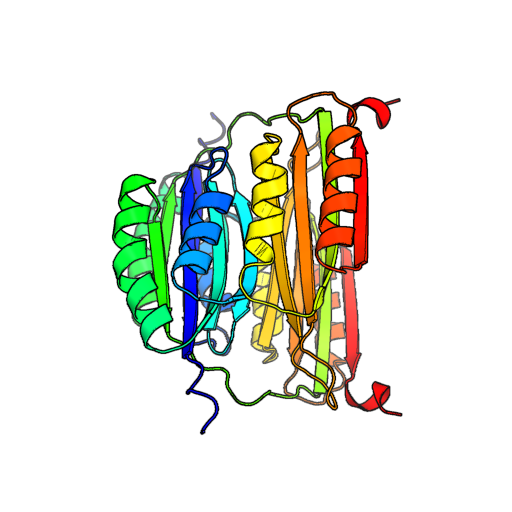O . LYS A 1 85 ? -15.867 -7.691 4.289 1 89.94 85 LYS A O 1
ATOM 653 N N . MET A 1 86 ? -16.688 -9.43 2.973 1 83.94 86 MET A N 1
ATOM 654 C CA . MET A 1 86 ? -16.969 -8.5 1.886 1 83.94 86 MET A CA 1
ATOM 655 C C . MET A 1 86 ? -18.375 -7.922 2.021 1 83.94 86 MET A C 1
ATOM 657 O O . MET A 1 86 ? -19.344 -8.664 2.189 1 83.94 86 MET A O 1
ATOM 661 N N . GLY A 1 87 ? -18.438 -6.824 2.576 1 71.56 87 GLY A N 1
ATOM 662 C CA . GLY A 1 87 ? -19.766 -6.234 2.707 1 71.56 87 GLY A CA 1
ATOM 663 C C . GLY A 1 87 ? -20.422 -5.953 1.372 1 71.56 87 GLY A C 1
ATOM 664 O O . GLY A 1 87 ? -19.859 -6.242 0.317 1 71.56 87 GLY A O 1
ATOM 665 N N . ALA A 1 88 ? -21.672 -5.637 1.508 1 71 88 ALA A N 1
ATOM 666 C CA . ALA A 1 88 ? -22.375 -5.238 0.299 1 71 88 ALA A CA 1
ATOM 667 C C . ALA A 1 88 ? -21.656 -4.102 -0.417 1 71 88 ALA A C 1
ATOM 669 O O . ALA A 1 88 ? -21.062 -3.236 0.226 1 71 88 ALA A O 1
ATOM 670 N N . PRO A 1 89 ? -21.531 -4.297 -1.697 1 66.44 89 PRO A N 1
ATOM 671 C CA . PRO A 1 89 ? -20.922 -3.18 -2.426 1 66.44 89 PRO A CA 1
ATOM 672 C C . PRO A 1 89 ? -21.609 -1.847 -2.141 1 66.44 89 PRO A C 1
ATOM 674 O O . PRO A 1 89 ? -22.844 -1.766 -2.166 1 66.44 89 PRO A O 1
ATOM 677 N N . VAL A 1 90 ? -20.828 -1.044 -1.543 1 71.88 90 VAL A N 1
ATOM 678 C CA . VAL A 1 90 ? -21.359 0.298 -1.332 1 71.88 90 VAL A CA 1
ATOM 679 C C . VAL A 1 90 ? -21.141 1.145 -2.584 1 71.88 90 VAL A C 1
ATOM 681 O O . VAL A 1 90 ? -20.047 1.167 -3.137 1 71.88 90 VAL A O 1
ATOM 684 N N . SER A 1 91 ? -22.203 1.618 -3.148 1 77.81 91 SER A N 1
ATOM 685 C CA . SER A 1 91 ? -22.094 2.537 -4.277 1 77.81 91 SER A CA 1
ATOM 686 C C . SER A 1 91 ? -22.016 3.986 -3.805 1 77.81 91 SER A C 1
ATOM 688 O O . SER A 1 91 ? -22.797 4.402 -2.936 1 77.81 91 SER A O 1
ATOM 690 N N . TYR A 1 92 ? -21 4.594 -4.266 1 82.62 92 TYR A N 1
ATOM 691 C CA . TYR A 1 92 ? -20.844 6.004 -3.939 1 82.62 92 TYR A CA 1
ATOM 692 C C . TYR A 1 92 ? -21.172 6.883 -5.141 1 82.62 92 TYR A C 1
ATOM 694 O O . TYR A 1 92 ? -20.812 6.551 -6.273 1 82.62 92 TYR A O 1
ATOM 702 N N . PRO A 1 93 ? -21.828 8.008 -4.852 1 82.38 93 PRO A N 1
ATOM 703 C CA . PRO A 1 93 ? -22.234 8.883 -5.949 1 82.38 93 PRO A CA 1
ATOM 704 C C . PRO A 1 93 ? -21.031 9.461 -6.711 1 82.38 93 PRO A C 1
ATOM 706 O O . PRO A 1 93 ? -21.125 9.703 -7.918 1 82.38 93 PRO A O 1
ATOM 709 N N . SER A 1 94 ? -20.016 9.688 -5.969 1 87.62 94 SER A N 1
ATOM 710 C CA . SER A 1 94 ? -18.875 10.266 -6.645 1 87.62 94 SER A CA 1
ATOM 711 C C . SER A 1 94 ? -17.562 9.844 -5.973 1 87.62 94 SER A C 1
ATOM 713 O O . SER A 1 94 ? -17.562 9.461 -4.801 1 87.62 94 SER A O 1
ATOM 715 N N . THR A 1 95 ? -16.609 9.805 -6.781 1 91.31 95 THR A N 1
ATOM 716 C CA . THR A 1 95 ? -15.242 9.547 -6.344 1 91.31 95 THR A CA 1
ATOM 717 C C . THR A 1 95 ? -14.344 10.734 -6.684 1 91.31 95 THR A C 1
ATOM 719 O O . THR A 1 95 ? -14.406 11.266 -7.793 1 91.31 95 THR A O 1
ATOM 722 N N . ILE A 1 96 ? -13.594 11.031 -5.68 1 93 96 ILE A N 1
ATOM 723 C CA . ILE A 1 96 ? -12.688 12.164 -5.863 1 93 96 ILE A CA 1
ATOM 724 C C . ILE A 1 96 ? -11.242 11.688 -5.801 1 93 96 ILE A C 1
ATOM 726 O O . ILE A 1 96 ? -10.891 10.859 -4.953 1 93 96 ILE A O 1
ATOM 730 N N . THR A 1 97 ? -10.453 12.203 -6.711 1 95.62 97 THR A N 1
ATOM 731 C CA . THR A 1 97 ? -9.016 11.992 -6.656 1 95.62 97 THR A CA 1
ATOM 732 C C . THR A 1 97 ? -8.273 13.328 -6.582 1 95.62 97 THR A C 1
ATOM 734 O O . THR A 1 97 ? -8.516 14.227 -7.395 1 95.62 97 THR A O 1
ATOM 737 N N . ALA A 1 98 ? -7.43 13.398 -5.578 1 97.5 98 ALA A N 1
ATOM 738 C CA . ALA A 1 98 ? -6.652 14.617 -5.387 1 97.5 98 ALA A CA 1
ATOM 739 C C . ALA A 1 98 ? -5.156 14.32 -5.371 1 97.5 98 ALA A C 1
ATOM 741 O O . ALA A 1 98 ? -4.723 13.312 -4.801 1 97.5 98 ALA A O 1
ATOM 742 N N . LYS A 1 99 ? -4.453 15.172 -5.973 1 98.31 99 LYS A N 1
ATOM 743 C CA . LYS A 1 99 ? -2.994 15.086 -5.965 1 98.31 99 LYS A CA 1
ATOM 744 C C . LYS A 1 99 ? -2.377 16.406 -5.484 1 98.31 99 LYS A C 1
ATOM 746 O O . LYS A 1 99 ? -2.842 17.484 -5.844 1 98.31 99 LYS A O 1
ATOM 751 N N . VAL A 1 100 ? -1.347 16.25 -4.711 1 98.31 100 VAL A N 1
ATOM 752 C CA . VAL A 1 100 ? -0.694 17.438 -4.152 1 98.31 100 VAL A CA 1
ATOM 753 C C . VAL A 1 100 ? 0.822 17.281 -4.258 1 98.31 100 VAL A C 1
ATOM 755 O O . VAL A 1 100 ? 1.365 16.219 -3.992 1 98.31 100 VAL A O 1
ATOM 758 N N . ASP A 1 101 ? 1.457 18.281 -4.672 1 97.94 101 ASP A N 1
ATOM 759 C CA . ASP A 1 101 ? 2.906 18.453 -4.633 1 97.94 101 ASP A CA 1
ATOM 760 C C . ASP A 1 101 ? 3.297 19.688 -3.83 1 97.94 101 ASP A C 1
ATOM 762 O O . ASP A 1 101 ? 2.854 20.797 -4.137 1 97.94 101 ASP A O 1
ATOM 766 N N . ILE A 1 102 ? 4.109 19.438 -2.812 1 97.81 102 ILE A N 1
ATOM 767 C CA . ILE A 1 102 ? 4.34 20.531 -1.872 1 97.81 102 ILE A CA 1
ATOM 768 C C . ILE A 1 102 ? 5.707 20.375 -1.216 1 97.81 102 ILE A C 1
ATOM 770 O O . ILE A 1 102 ? 6.277 19.281 -1.217 1 97.81 102 ILE A O 1
ATOM 774 N N . GLU A 1 103 ? 6.234 21.484 -0.714 1 96.62 103 GLU A N 1
ATOM 775 C CA . GLU A 1 103 ? 7.418 21.375 0.135 1 96.62 103 GLU A CA 1
ATOM 776 C C . GLU A 1 103 ? 7.125 20.562 1.395 1 96.62 103 GLU A C 1
ATOM 778 O O . GLU A 1 103 ? 6.141 20.828 2.09 1 96.62 103 GLU A O 1
ATOM 783 N N . ASP A 1 104 ? 7.973 19.609 1.645 1 95.44 104 ASP A N 1
ATOM 784 C CA . ASP A 1 104 ? 7.742 18.703 2.762 1 95.44 104 ASP A CA 1
ATOM 785 C C . ASP A 1 104 ? 7.824 19.438 4.098 1 95.44 104 ASP A C 1
ATOM 787 O O . ASP A 1 104 ? 8.719 20.266 4.305 1 95.44 104 ASP A O 1
ATOM 791 N N . ALA A 1 105 ? 6.871 19.172 4.957 1 93.5 105 ALA A N 1
ATOM 792 C CA . ALA A 1 105 ? 6.82 19.688 6.316 1 93.5 105 ALA A CA 1
ATOM 793 C C . ALA A 1 105 ? 5.996 18.797 7.227 1 93.5 105 ALA A C 1
ATOM 795 O O . ALA A 1 105 ? 5.125 18.047 6.754 1 93.5 105 ALA A O 1
ATOM 796 N N . PRO A 1 106 ? 6.309 18.875 8.523 1 92.19 106 PRO A N 1
ATOM 797 C CA . PRO A 1 106 ? 5.504 18.094 9.461 1 92.19 106 PRO A CA 1
ATOM 798 C C . PRO A 1 106 ? 4.027 18.484 9.445 1 92.19 106 PRO A C 1
ATOM 800 O O . PRO A 1 106 ? 3.705 19.672 9.398 1 92.19 106 PRO A O 1
ATOM 803 N N . GLY A 1 107 ? 3.213 17.453 9.414 1 94.5 107 GLY A N 1
ATOM 804 C CA . GLY A 1 107 ? 1.792 17.703 9.609 1 94.5 107 GLY A CA 1
ATOM 805 C C . GLY A 1 107 ? 1.031 17.875 8.312 1 94.5 107 GLY A C 1
ATOM 806 O O . GLY A 1 107 ? -0.194 18.016 8.312 1 94.5 107 GLY A O 1
ATOM 807 N N . ILE A 1 108 ? 1.672 17.828 7.184 1 96.56 108 ILE A N 1
ATOM 808 C CA . ILE A 1 108 ? 1.022 18.125 5.91 1 96.56 108 ILE A CA 1
ATOM 809 C C . ILE A 1 108 ? -0 17.031 5.586 1 96.56 108 ILE A C 1
ATOM 811 O O . ILE A 1 108 ? -1.145 17.328 5.238 1 96.56 108 ILE A O 1
ATOM 815 N N . VAL A 1 109 ? 0.372 15.789 5.684 1 97.56 109 VAL A N 1
ATOM 816 C CA . VAL A 1 109 ? -0.523 14.688 5.344 1 97.56 109 VAL A CA 1
ATOM 817 C C . VAL A 1 109 ? -1.794 14.773 6.184 1 97.56 109 VAL A C 1
ATOM 819 O O . VAL A 1 109 ? -2.902 14.633 5.664 1 97.56 109 VAL A O 1
ATOM 822 N N . GLU A 1 110 ? -1.648 15.125 7.402 1 96.5 110 GLU A N 1
ATOM 823 C CA . GLU A 1 110 ? -2.785 15.25 8.312 1 96.5 110 GLU A CA 1
ATOM 824 C C . GLU A 1 110 ? -3.732 16.359 7.867 1 96.5 110 GLU A C 1
ATOM 826 O O . GLU A 1 110 ? -4.953 16.234 7.996 1 96.5 110 GLU A O 1
ATOM 831 N N . ARG A 1 111 ? -3.199 17.406 7.355 1 97.19 111 ARG A N 1
ATOM 832 C CA . ARG A 1 111 ? -4.035 18.516 6.914 1 97.19 111 ARG A CA 1
ATOM 833 C C . ARG A 1 111 ? -4.969 18.078 5.785 1 97.19 111 ARG A C 1
ATOM 835 O O . ARG A 1 111 ? -6.145 18.453 5.773 1 97.19 111 ARG A O 1
ATOM 842 N N . PHE A 1 112 ? -4.465 17.297 4.977 1 97.69 112 PHE A N 1
ATOM 843 C CA . PHE A 1 112 ? -5.277 16.891 3.838 1 97.69 112 PHE A CA 1
ATOM 844 C C . PHE A 1 112 ? -6.238 15.773 4.234 1 97.69 112 PHE A C 1
ATOM 846 O O . PHE A 1 112 ? -7.387 15.75 3.781 1 97.69 112 PHE A O 1
ATOM 853 N N . THR A 1 113 ? -5.773 14.836 5.086 1 96.88 113 THR A N 1
ATOM 854 C CA . THR A 1 113 ? -6.707 13.812 5.531 1 96.88 113 THR A CA 1
ATOM 855 C C . THR A 1 113 ? -7.836 14.43 6.355 1 96.88 113 THR A C 1
ATOM 857 O O . THR A 1 113 ? -8.984 13.992 6.266 1 96.88 113 THR A O 1
ATOM 860 N N . ASN A 1 114 ? -7.527 15.398 7.098 1 97 114 ASN A N 1
ATOM 861 C CA . ASN A 1 114 ? -8.523 16.109 7.891 1 97 114 ASN A CA 1
ATOM 862 C C . ASN A 1 114 ? -9.547 16.812 7.008 1 97 114 ASN A C 1
ATOM 864 O O . ASN A 1 114 ? -10.742 16.812 7.316 1 97 114 ASN A O 1
ATOM 868 N N . LEU A 1 115 ? -9.078 17.422 5.969 1 96.88 115 LEU A N 1
ATOM 869 C CA . LEU A 1 115 ? -9.977 18.094 5.031 1 96.88 115 LEU A CA 1
ATOM 870 C C . LEU A 1 115 ? -11.062 17.141 4.547 1 96.88 115 LEU A C 1
ATOM 872 O O . LEU A 1 115 ? -12.25 17.469 4.605 1 96.88 115 LEU A O 1
ATOM 876 N N . PHE A 1 116 ? -10.711 15.977 4.145 1 94.94 116 PHE A N 1
ATOM 877 C CA . PHE A 1 116 ? -11.656 15.016 3.594 1 94.94 116 PHE A CA 1
ATOM 878 C C . PHE A 1 116 ? -12.547 14.445 4.691 1 94.94 116 PHE A C 1
ATOM 880 O O . PHE A 1 116 ? -13.75 14.25 4.484 1 94.94 116 PHE A O 1
ATOM 887 N N . SER A 1 117 ? -11.945 14.25 5.824 1 93.62 117 SER A N 1
ATOM 888 C CA . SER A 1 117 ? -12.711 13.734 6.957 1 93.62 117 SER A CA 1
ATOM 889 C C . SER A 1 117 ? -13.766 14.734 7.41 1 93.62 117 SER A C 1
ATOM 891 O O . SER A 1 117 ? -14.906 14.352 7.688 1 93.62 117 SER A O 1
ATOM 893 N N . GLN A 1 118 ? -13.445 15.914 7.484 1 93.12 118 GLN A N 1
ATOM 894 C CA . GLN A 1 118 ? -14.352 16.969 7.926 1 93.12 118 GLN A CA 1
ATOM 895 C C . GLN A 1 118 ? -15.555 17.078 6.992 1 93.12 118 GLN A C 1
ATOM 897 O O . GLN A 1 118 ? -16.641 17.5 7.414 1 93.12 118 GLN A O 1
ATOM 902 N N . HIS A 1 119 ? -15.344 16.688 5.82 1 91.75 119 HIS A N 1
ATOM 903 C CA . HIS A 1 119 ? -16.422 16.781 4.848 1 91.75 119 HIS A CA 1
ATOM 904 C C . HIS A 1 119 ? -17.047 15.422 4.582 1 91.75 119 HIS A C 1
ATOM 906 O O . HIS A 1 119 ? -17.719 15.227 3.561 1 91.75 119 HIS A O 1
ATOM 912 N N . HIS A 1 120 ? -16.766 14.453 5.406 1 88.81 120 HIS A N 1
ATOM 913 C CA . HIS A 1 120 ? -17.422 13.156 5.535 1 88.81 120 HIS A CA 1
ATOM 914 C C . HIS A 1 120 ? -17.078 12.25 4.355 1 88.81 120 HIS A C 1
ATOM 916 O O . HIS A 1 120 ? -17.891 11.406 3.965 1 88.81 120 HIS A O 1
ATOM 922 N N . PHE A 1 121 ? -15.945 12.57 3.766 1 91.25 121 PHE A N 1
ATOM 923 C CA . PHE A 1 121 ? -15.492 11.648 2.729 1 91.25 121 PHE A CA 1
ATOM 924 C C . PHE A 1 121 ? -14.875 10.398 3.346 1 91.25 121 PHE A C 1
ATOM 926 O O . PHE A 1 121 ? -14.203 10.477 4.379 1 91.25 121 PHE A O 1
ATOM 933 N N . ASN A 1 122 ? -15.062 9.289 2.652 1 91.06 122 ASN A N 1
ATOM 934 C CA . ASN A 1 122 ? -14.398 8.047 3.016 1 91.06 122 ASN A CA 1
ATOM 935 C C . ASN A 1 122 ? -13.109 7.848 2.23 1 91.06 122 ASN A C 1
ATOM 937 O O . ASN A 1 122 ? -13.133 7.746 1.003 1 91.06 122 ASN A O 1
ATOM 941 N N . LEU A 1 123 ? -12.031 7.789 2.992 1 94.69 123 LEU A N 1
ATOM 942 C CA . LEU A 1 123 ? -10.758 7.594 2.305 1 94.69 123 LEU A CA 1
ATOM 943 C C . LEU A 1 123 ? -10.609 6.156 1.825 1 94.69 123 LEU A C 1
ATOM 945 O O . LEU A 1 123 ? -10.758 5.219 2.611 1 94.69 123 LEU A O 1
ATOM 949 N N . ALA A 1 124 ? -10.383 6.039 0.566 1 91.5 124 ALA A N 1
ATOM 950 C CA . ALA A 1 124 ? -10.234 4.715 -0.033 1 91.5 124 ALA A CA 1
ATOM 951 C C . ALA A 1 124 ? -8.766 4.391 -0.291 1 91.5 124 ALA A C 1
ATOM 953 O O . ALA A 1 124 ? -8.352 3.229 -0.217 1 91.5 124 ALA A O 1
ATOM 954 N N . GLU A 1 125 ? -8.008 5.402 -0.621 1 92.75 125 GLU A N 1
ATOM 955 C CA . GLU A 1 125 ? -6.578 5.27 -0.876 1 92.75 125 GLU A CA 1
ATOM 956 C C . GLU A 1 125 ? -5.82 6.523 -0.443 1 92.75 125 GLU A C 1
ATOM 958 O O . GLU A 1 125 ? -6.32 7.637 -0.589 1 92.75 125 GLU A O 1
ATOM 963 N N . LEU A 1 126 ? -4.656 6.316 0.066 1 95.31 126 LEU A N 1
ATOM 964 C CA . LEU A 1 126 ? -3.715 7.383 0.395 1 95.31 126 LEU A CA 1
ATOM 965 C C . LEU A 1 126 ? -2.281 6.945 0.119 1 95.31 126 LEU A C 1
ATOM 967 O O . LEU A 1 126 ? -1.824 5.93 0.651 1 95.31 126 LEU A O 1
ATOM 971 N N . VAL A 1 127 ? -1.663 7.613 -0.771 1 94.81 127 VAL A N 1
ATOM 972 C CA . VAL A 1 127 ? -0.252 7.383 -1.067 1 94.81 127 VAL A CA 1
ATOM 973 C C . VAL A 1 127 ? 0.536 8.672 -0.861 1 94.81 127 VAL A C 1
ATOM 975 O O . VAL A 1 127 ? 0.166 9.727 -1.39 1 94.81 127 VAL A O 1
ATOM 978 N N . SER A 1 128 ? 1.494 8.641 -0.105 1 96.25 128 SER A N 1
ATOM 979 C CA . SER A 1 128 ? 2.4 9.773 0.046 1 96.25 128 SER A CA 1
ATOM 980 C C . SER A 1 128 ? 3.855 9.336 -0.092 1 96.25 128 SER A C 1
ATOM 982 O O . SER A 1 128 ? 4.203 8.203 0.236 1 96.25 128 SER A O 1
ATOM 984 N N . LYS A 1 129 ? 4.641 10.273 -0.584 1 94.69 129 LYS A N 1
ATOM 985 C CA . LYS A 1 129 ? 6.059 10 -0.785 1 94.69 129 LYS A CA 1
ATOM 986 C C . LYS A 1 129 ? 6.891 11.266 -0.625 1 94.69 129 LYS A C 1
ATOM 988 O O . LYS A 1 129 ? 6.605 12.289 -1.254 1 94.69 129 LYS A O 1
ATOM 993 N N . THR A 1 130 ? 7.898 11.195 0.097 1 94.31 130 THR A N 1
ATOM 994 C CA . THR A 1 130 ? 8.836 12.305 0.242 1 94.31 130 THR A CA 1
ATOM 995 C C . THR A 1 130 ? 10.078 12.078 -0.62 1 94.31 130 THR A C 1
ATOM 997 O O . THR A 1 130 ? 10.672 11 -0.589 1 94.31 130 THR A O 1
ATOM 1000 N N . HIS A 1 131 ? 10.344 13.039 -1.358 1 91.81 131 HIS A N 1
ATOM 1001 C CA . HIS A 1 131 ? 11.578 13.062 -2.141 1 91.81 131 HIS A CA 1
ATOM 1002 C C . HIS A 1 131 ? 12.609 13.984 -1.507 1 91.81 131 HIS A C 1
ATOM 1004 O O . HIS A 1 131 ? 12.367 15.188 -1.342 1 91.81 131 HIS A O 1
ATOM 1010 N N . PRO A 1 132 ? 13.711 13.359 -1.173 1 86.44 132 PRO A N 1
ATOM 1011 C CA . PRO A 1 132 ? 14.719 14.172 -0.485 1 86.44 132 PRO A CA 1
ATOM 1012 C C . PRO A 1 132 ? 15.219 15.328 -1.34 1 86.44 132 PRO A C 1
ATOM 1014 O O . PRO A 1 132 ? 15.062 15.312 -2.562 1 86.44 132 PRO A O 1
ATOM 1017 N N . SER A 1 133 ? 15.773 16.281 -0.621 1 83.75 133 SER A N 1
ATOM 1018 C CA . SER A 1 133 ? 16.344 17.453 -1.254 1 83.75 133 SER A CA 1
ATOM 1019 C C . SER A 1 133 ? 17.453 17.078 -2.229 1 83.75 133 SER A C 1
ATOM 1021 O O . SER A 1 133 ? 18.25 16.188 -1.95 1 83.75 133 SER A O 1
ATOM 1023 N N . GLU A 1 134 ? 17.172 17.656 -3.412 1 76.81 134 GLU A N 1
ATOM 1024 C CA . GLU A 1 134 ? 18.25 17.562 -4.383 1 76.81 134 GLU A CA 1
ATOM 1025 C C . GLU A 1 134 ? 18.859 18.938 -4.672 1 76.81 134 GLU A C 1
ATOM 1027 O O . GLU A 1 134 ? 18.156 19.859 -5.078 1 76.81 134 GLU A O 1
ATOM 1032 N N . ASP A 1 135 ? 20.125 19.062 -4.496 1 80.88 135 ASP A N 1
ATOM 1033 C CA . ASP A 1 135 ? 20.906 20.234 -4.91 1 80.88 135 ASP A CA 1
ATOM 1034 C C . ASP A 1 135 ? 20.406 21.5 -4.227 1 80.88 135 ASP A C 1
ATOM 1036 O O . ASP A 1 135 ? 20.141 22.5 -4.887 1 80.88 135 ASP A O 1
ATOM 1040 N N . GLY A 1 136 ? 20.062 21.422 -3.018 1 82.56 136 GLY A N 1
ATOM 1041 C CA . GLY A 1 136 ? 19.719 22.609 -2.27 1 82.56 136 GLY A CA 1
ATOM 1042 C C . GLY A 1 136 ? 18.234 22.875 -2.195 1 82.56 136 GLY A C 1
ATOM 1043 O O . GLY A 1 136 ? 17.781 23.812 -1.524 1 82.56 136 GLY A O 1
ATOM 1044 N N . THR A 1 137 ? 17.453 22.312 -2.975 1 87.06 137 THR A N 1
ATOM 1045 C CA . THR A 1 137 ? 16.016 22.484 -2.934 1 87.06 137 THR A CA 1
ATOM 1046 C C . THR A 1 137 ? 15.398 21.688 -1.781 1 87.06 137 THR A C 1
ATOM 1048 O O . THR A 1 137 ? 15.922 20.641 -1.393 1 87.06 137 THR A O 1
ATOM 1051 N N . PRO A 1 138 ? 14.406 22.359 -1.205 1 91.06 138 PRO A N 1
ATOM 1052 C CA . PRO A 1 138 ? 13.758 21.641 -0.101 1 91.06 138 PRO A CA 1
ATOM 1053 C C . PRO A 1 138 ? 13.156 20.312 -0.532 1 91.06 138 PRO A C 1
ATOM 1055 O O . PRO A 1 138 ? 12.82 20.125 -1.705 1 91.06 138 PRO A O 1
ATOM 1058 N N . ALA A 1 139 ? 13.109 19.438 0.458 1 93.38 139 ALA A N 1
ATOM 1059 C CA . ALA A 1 139 ? 12.461 18.156 0.204 1 93.38 139 ALA A CA 1
ATOM 1060 C C . ALA A 1 139 ? 11.008 18.344 -0.236 1 93.38 139 ALA A C 1
ATOM 1062 O O . ALA A 1 139 ? 10.344 19.281 0.217 1 93.38 139 ALA A O 1
ATOM 1063 N N . ARG A 1 140 ? 10.578 17.516 -1.158 1 96 140 ARG A N 1
ATOM 1064 C CA . ARG A 1 140 ? 9.219 17.609 -1.684 1 96 140 ARG A CA 1
ATOM 1065 C C . ARG A 1 140 ? 8.375 16.422 -1.237 1 96 140 ARG A C 1
ATOM 1067 O O . ARG A 1 140 ? 8.875 15.289 -1.157 1 96 140 ARG A O 1
ATOM 1074 N N . LEU A 1 141 ? 7.125 16.703 -1.007 1 96.88 141 LEU A N 1
ATOM 1075 C CA . LEU A 1 141 ? 6.152 15.688 -0.626 1 96.88 141 LEU A CA 1
ATOM 1076 C C . LEU A 1 141 ? 5.043 15.57 -1.667 1 96.88 141 LEU A C 1
ATOM 1078 O O . LEU A 1 141 ? 4.406 16.578 -2.006 1 96.88 141 LEU A O 1
ATOM 1082 N N . GLU A 1 142 ? 4.898 14.383 -2.15 1 98.06 142 GLU A N 1
ATOM 1083 C CA . GLU A 1 142 ? 3.777 14.078 -3.037 1 98.06 142 GLU A CA 1
ATOM 1084 C C . GLU A 1 142 ? 2.691 13.297 -2.307 1 98.06 142 GLU A C 1
ATOM 1086 O O . GLU A 1 142 ? 2.98 12.312 -1.615 1 98.06 142 GLU A O 1
ATOM 1091 N N . ILE A 1 143 ? 1.439 13.734 -2.482 1 98 143 ILE A N 1
ATOM 1092 C CA . ILE A 1 143 ? 0.304 13.055 -1.868 1 98 143 ILE A CA 1
ATOM 1093 C C . ILE A 1 143 ? -0.753 12.758 -2.928 1 98 143 ILE A C 1
ATOM 1095 O O . ILE A 1 143 ? -1.06 13.609 -3.768 1 98 143 ILE A O 1
ATOM 1099 N N . GLN A 1 144 ? -1.224 11.641 -2.914 1 97.5 144 GLN A N 1
ATOM 1100 C CA . GLN A 1 144 ? -2.4 11.281 -3.697 1 97.5 144 GLN A CA 1
ATOM 1101 C C . GLN A 1 144 ? -3.473 10.648 -2.814 1 97.5 144 GLN A C 1
ATOM 1103 O O . GLN A 1 144 ? -3.199 9.688 -2.084 1 97.5 144 GLN A O 1
ATOM 1108 N N . ILE A 1 145 ? -4.699 11.156 -2.941 1 97.12 145 ILE A N 1
ATOM 1109 C CA . ILE A 1 145 ? -5.805 10.68 -2.111 1 97.12 145 ILE A CA 1
ATOM 1110 C C . ILE A 1 145 ? -6.996 10.32 -2.996 1 97.12 145 ILE A C 1
ATOM 1112 O O . ILE A 1 145 ? -7.348 11.062 -3.912 1 97.12 145 ILE A O 1
ATOM 1116 N N . THR A 1 146 ? -7.52 9.195 -2.779 1 94.75 146 THR A N 1
ATOM 1117 C CA . THR A 1 146 ? -8.82 8.828 -3.328 1 94.75 146 THR A CA 1
ATOM 1118 C C . THR A 1 146 ? -9.859 8.703 -2.217 1 94.75 146 THR A C 1
ATOM 1120 O O . THR A 1 146 ? -9.625 8.031 -1.213 1 94.75 146 THR A O 1
ATOM 1123 N N . ALA A 1 147 ? -10.961 9.398 -2.467 1 93.94 147 ALA A N 1
ATOM 1124 C CA . ALA A 1 147 ? -12 9.406 -1.441 1 93.94 147 ALA A CA 1
ATOM 1125 C C . ALA A 1 147 ? -13.391 9.336 -2.068 1 93.94 147 ALA A C 1
ATOM 1127 O O . ALA A 1 147 ? -13.594 9.789 -3.197 1 93.94 147 ALA A O 1
ATOM 1128 N N . HIS A 1 148 ? -14.25 8.734 -1.285 1 90.31 148 HIS A N 1
ATOM 1129 C CA . HIS A 1 148 ? -15.633 8.594 -1.734 1 90.31 148 HIS A CA 1
ATOM 1130 C C . HIS A 1 148 ? -16.562 9.539 -0.984 1 90.31 148 HIS A C 1
ATOM 1132 O O . HIS A 1 148 ? -16.422 9.727 0.227 1 90.31 148 HIS A O 1
ATOM 1138 N N . ASN A 1 149 ? -17.406 10.086 -1.814 1 83.81 149 ASN A N 1
ATOM 1139 C CA . ASN A 1 149 ? -18.391 10.984 -1.235 1 83.81 149 ASN A CA 1
ATOM 1140 C C . ASN A 1 149 ? -19.719 10.273 -0.994 1 83.81 149 ASN A C 1
ATOM 1142 O O . ASN A 1 149 ? -20.359 9.805 -1.938 1 83.81 149 ASN A O 1
ATOM 1146 N N . PRO A 1 150 ? -20.125 10.383 0.215 1 75.38 150 PRO A N 1
ATOM 1147 C CA . PRO A 1 150 ? -21.406 9.742 0.458 1 75.38 150 PRO A CA 1
ATOM 1148 C C . PRO A 1 150 ? -22.594 10.609 0.03 1 75.38 150 PRO A C 1
ATOM 1150 O O . PRO A 1 150 ? -23.719 10.117 -0.116 1 75.38 150 PRO A O 1
ATOM 1153 N N . LEU A 1 151 ? -22.188 11.875 -0.057 1 74.12 151 LEU A N 1
ATOM 1154 C CA . LEU A 1 151 ? -23.266 12.812 -0.35 1 74.12 151 LEU A CA 1
ATOM 1155 C C . LEU A 1 151 ? -23.219 13.266 -1.806 1 74.12 151 LEU A C 1
ATOM 1157 O O . LEU A 1 151 ? -22.172 13.188 -2.447 1 74.12 151 LEU A O 1
ATOM 1161 N N . ASP A 1 152 ? -24.25 13.609 -2.412 1 66.56 152 ASP A N 1
ATOM 1162 C CA . ASP A 1 152 ? -24.406 14.031 -3.801 1 66.56 152 ASP A CA 1
ATOM 1163 C C . ASP A 1 152 ? -24.281 15.547 -3.932 1 66.56 152 ASP A C 1
ATOM 1165 O O . ASP A 1 152 ? -25.266 16.234 -4.254 1 66.56 152 ASP A O 1
ATOM 1169 N N . ASP A 1 153 ? -23.25 16.062 -3.449 1 71.19 153 ASP A N 1
ATOM 1170 C CA . ASP A 1 153 ? -23.125 17.5 -3.668 1 71.19 153 ASP A CA 1
ATOM 1171 C C . ASP A 1 153 ? -22.234 17.797 -4.871 1 71.19 153 ASP A C 1
ATOM 1173 O O . ASP A 1 153 ? -21.703 18.906 -4.996 1 71.19 153 ASP A O 1
ATOM 1177 N N . HIS A 1 154 ? -22.031 16.891 -5.707 1 67.5 154 HIS A N 1
ATOM 1178 C CA . HIS A 1 154 ? -21.234 16.953 -6.934 1 67.5 154 HIS A CA 1
ATOM 1179 C C . HIS A 1 154 ? -19.812 17.422 -6.652 1 67.5 154 HIS A C 1
ATOM 1181 O O . HIS A 1 154 ? -19.141 17.953 -7.539 1 67.5 154 HIS A O 1
ATOM 1187 N N . GLY A 1 155 ? -19.469 17.438 -5.504 1 75.12 155 GLY A N 1
ATOM 1188 C CA . GLY A 1 155 ? -18.078 17.688 -5.137 1 75.12 155 GLY A CA 1
ATOM 1189 C C . GLY A 1 155 ? -17.703 19.156 -5.188 1 75.12 155 GLY A C 1
ATOM 1190 O O . GLY A 1 155 ? -16.516 19.5 -5.207 1 75.12 155 GLY A O 1
ATOM 1191 N N . LEU A 1 156 ? -18.688 20.047 -5.312 1 81.75 156 LEU A N 1
ATOM 1192 C CA . LEU A 1 156 ? -18.375 21.469 -5.461 1 81.75 156 LEU A CA 1
ATOM 1193 C C . LEU A 1 156 ? -17.719 22.016 -4.203 1 81.75 156 LEU A C 1
ATOM 1195 O O . LEU A 1 156 ? -16.719 22.75 -4.289 1 81.75 156 LEU A O 1
ATOM 1199 N N . VAL A 1 157 ? -18.156 21.609 -3.125 1 88.62 157 VAL A N 1
ATOM 1200 C CA . VAL A 1 157 ? -17.656 22.141 -1.864 1 88.62 157 VAL A CA 1
ATOM 1201 C C . VAL A 1 157 ? -16.219 21.656 -1.644 1 88.62 157 VAL A C 1
ATOM 1203 O O . VAL A 1 157 ? -15.336 22.469 -1.329 1 88.62 157 VAL A O 1
ATOM 1206 N N . ILE A 1 158 ? -15.938 20.359 -1.842 1 92.38 158 ILE A N 1
ATOM 1207 C CA . ILE A 1 158 ? -14.617 19.812 -1.564 1 92.38 158 ILE A CA 1
ATOM 1208 C C . ILE A 1 158 ? -13.594 20.406 -2.535 1 92.38 158 ILE A C 1
ATOM 1210 O O . ILE A 1 158 ? -12.438 20.625 -2.172 1 92.38 158 ILE A O 1
ATOM 1214 N N . HIS A 1 159 ? -14.055 20.703 -3.715 1 92.69 159 HIS A N 1
ATOM 1215 C CA . HIS A 1 159 ? -13.172 21.312 -4.703 1 92.69 159 HIS A CA 1
ATOM 1216 C C . HIS A 1 159 ? -12.672 22.672 -4.227 1 92.69 159 HIS A C 1
ATOM 1218 O O . HIS A 1 159 ? -11.469 22.953 -4.285 1 92.69 159 HIS A O 1
ATOM 1224 N N . GLU A 1 160 ? -13.562 23.438 -3.791 1 94.44 160 GLU A N 1
ATOM 1225 C CA . GLU A 1 160 ? -13.211 24.766 -3.301 1 94.44 160 GLU A CA 1
ATOM 1226 C C . GLU A 1 160 ? -12.328 24.672 -2.061 1 94.44 160 GLU A C 1
ATOM 1228 O O . GLU A 1 160 ? -11.32 25.391 -1.959 1 94.44 160 GLU A O 1
ATOM 1233 N N . LYS A 1 161 ? -12.703 23.844 -1.161 1 96.06 161 LYS A N 1
ATOM 1234 C CA . LYS A 1 161 ? -11.961 23.734 0.092 1 96.06 161 LYS A CA 1
ATOM 1235 C C . LYS A 1 161 ? -10.562 23.172 -0.147 1 96.06 161 LYS A C 1
ATOM 1237 O O . LYS A 1 161 ? -9.602 23.594 0.509 1 96.06 161 LYS A O 1
ATOM 1242 N N . PHE A 1 162 ? -10.43 22.266 -1.077 1 97.5 162 PHE A N 1
ATOM 1243 C CA . PHE A 1 162 ? -9.133 21.719 -1.436 1 97.5 162 PHE A CA 1
ATOM 1244 C C . PHE A 1 162 ? -8.227 22.797 -2.014 1 97.5 162 PHE A C 1
ATOM 1246 O O . PHE A 1 162 ? -7.059 22.906 -1.622 1 97.5 162 PHE A O 1
ATOM 1253 N N . ASN A 1 163 ? -8.812 23.547 -2.881 1 97.56 163 ASN A N 1
ATOM 1254 C CA . ASN A 1 163 ? -8.031 24.609 -3.492 1 97.56 163 ASN A CA 1
ATOM 1255 C C . ASN A 1 163 ? -7.609 25.656 -2.467 1 97.56 163 ASN A C 1
ATOM 1257 O O . ASN A 1 163 ? -6.496 26.188 -2.529 1 97.56 163 ASN A O 1
ATOM 1261 N N . GLN A 1 164 ? -8.453 25.969 -1.59 1 98.12 164 GLN A N 1
ATOM 1262 C CA . GLN A 1 164 ? -8.125 26.891 -0.509 1 98.12 164 GLN A CA 1
ATOM 1263 C C . GLN A 1 164 ? -6.969 26.359 0.33 1 98.12 164 GLN A C 1
ATOM 1265 O O . GLN A 1 164 ? -6.055 27.109 0.678 1 98.12 164 GLN A O 1
ATOM 1270 N N . LEU A 1 165 ? -7.055 25.094 0.669 1 98.19 165 LEU A N 1
ATOM 1271 C CA . LEU A 1 165 ? -5.992 24.469 1.459 1 98.19 165 LEU A CA 1
ATOM 1272 C C . LEU A 1 165 ? -4.664 24.516 0.706 1 98.19 165 LEU A C 1
ATOM 1274 O O . LEU A 1 165 ? -3.621 24.812 1.292 1 98.19 165 LEU A O 1
ATOM 1278 N N . CYS A 1 166 ? -4.723 24.219 -0.562 1 98.38 166 CYS A N 1
ATOM 1279 C CA . CYS A 1 166 ? -3.518 24.281 -1.384 1 98.38 166 CYS A CA 1
ATOM 1280 C C . CYS A 1 166 ? -2.92 25.672 -1.386 1 98.38 166 CYS A C 1
ATOM 1282 O O . CYS A 1 166 ? -1.701 25.844 -1.294 1 98.38 166 CYS A O 1
ATOM 1284 N N . THR A 1 167 ? -3.764 26.656 -1.521 1 98.12 167 THR A N 1
ATOM 1285 C CA . THR A 1 167 ? -3.301 28.031 -1.499 1 98.12 167 THR A CA 1
ATOM 1286 C C . THR A 1 167 ? -2.676 28.375 -0.15 1 98.12 167 THR A C 1
ATOM 1288 O O . THR A 1 167 ? -1.589 28.953 -0.092 1 98.12 167 THR A O 1
ATOM 1291 N N . GLU A 1 168 ? -3.334 27.969 0.879 1 97.88 168 GLU A N 1
ATOM 1292 C CA . GLU A 1 168 ? -2.861 28.219 2.236 1 97.88 168 GLU A CA 1
ATOM 1293 C C . GLU A 1 168 ? -1.479 27.609 2.461 1 97.88 168 GLU A C 1
ATOM 1295 O O . GLU A 1 168 ? -0.631 28.219 3.125 1 97.88 168 GLU A O 1
ATOM 1300 N N . LEU A 1 169 ? -1.232 26.469 1.911 1 97.62 169 LEU A N 1
ATOM 1301 C CA . LEU A 1 169 ? -0.011 25.703 2.172 1 97.62 169 LEU A CA 1
ATOM 1302 C C . LEU A 1 169 ? 1.02 25.953 1.074 1 97.62 169 LEU A C 1
ATOM 1304 O O . LEU A 1 169 ? 2.094 25.344 1.083 1 97.62 169 LEU A O 1
ATOM 1308 N N . ASN A 1 170 ? 0.671 26.781 0.071 1 97.44 170 ASN A N 1
ATOM 1309 C CA . ASN A 1 170 ? 1.525 27.016 -1.089 1 97.44 170 ASN A CA 1
ATOM 1310 C C . ASN A 1 170 ? 1.873 25.703 -1.798 1 97.44 170 ASN A C 1
ATOM 1312 O O . ASN A 1 170 ? 3.045 25.438 -2.057 1 97.44 170 ASN A O 1
ATOM 1316 N N . ALA A 1 171 ? 0.863 24.938 -2.002 1 98 171 ALA A N 1
ATOM 1317 C CA . ALA A 1 171 ? 0.997 23.641 -2.643 1 98 171 ALA A CA 1
ATOM 1318 C C . ALA A 1 171 ? 0.436 23.656 -4.062 1 98 171 ALA A C 1
ATOM 1320 O O . ALA A 1 171 ? -0.487 24.422 -4.359 1 98 171 ALA A O 1
ATOM 1321 N N . GLN A 1 172 ? 0.998 22.891 -4.934 1 97.75 172 GLN A N 1
ATOM 1322 C CA . GLN A 1 172 ? 0.406 22.594 -6.234 1 97.75 172 GLN A CA 1
ATOM 1323 C C . GLN A 1 172 ? -0.513 21.391 -6.164 1 97.75 172 GLN A C 1
ATOM 1325 O O . GLN A 1 172 ? -0.072 20.281 -5.828 1 97.75 172 GLN A O 1
ATOM 1330 N N . GLY A 1 173 ? -1.776 21.641 -6.434 1 97.88 173 GLY A N 1
ATOM 1331 C CA . GLY A 1 173 ? -2.736 20.562 -6.289 1 97.88 173 GLY A CA 1
ATOM 1332 C C . GLY A 1 173 ? -3.674 20.422 -7.473 1 97.88 173 GLY A C 1
ATOM 1333 O O . GLY A 1 173 ? -3.969 21.406 -8.148 1 97.88 173 GLY A O 1
ATOM 1334 N N . THR A 1 174 ? -4.055 19.266 -7.754 1 97.88 174 THR A N 1
ATOM 1335 C CA . THR A 1 174 ? -5.117 18.953 -8.711 1 97.88 174 THR A CA 1
ATOM 1336 C C . THR A 1 174 ? -6.188 18.078 -8.07 1 97.88 174 THR A C 1
ATOM 1338 O O . THR A 1 174 ? -5.891 17.297 -7.164 1 97.88 174 THR A O 1
ATOM 1341 N N . ILE A 1 175 ? -7.367 18.25 -8.477 1 96.12 175 ILE A N 1
ATOM 1342 C CA . ILE A 1 175 ? -8.469 17.469 -7.945 1 96.12 175 ILE A CA 1
ATOM 1343 C C . ILE A 1 175 ? -9.445 17.109 -9.062 1 96.12 175 ILE A C 1
ATOM 1345 O O . ILE A 1 175 ? -9.734 17.953 -9.93 1 96.12 175 ILE A O 1
ATOM 1349 N N . SER A 1 176 ? -9.82 15.953 -9.086 1 94.19 176 SER A N 1
ATOM 1350 C CA . SER A 1 176 ? -10.766 15.469 -10.086 1 94.19 176 SER A CA 1
ATOM 1351 C C . SER A 1 176 ? -11.922 14.719 -9.43 1 94.19 176 SER A C 1
ATOM 1353 O O . SER A 1 176 ? -11.758 14.109 -8.375 1 94.19 176 SER A O 1
ATOM 1355 N N . ILE A 1 177 ? -13.07 14.844 -10.133 1 90.06 177 ILE A N 1
ATOM 1356 C CA . ILE A 1 177 ? -14.273 14.195 -9.625 1 90.06 177 ILE A CA 1
ATOM 1357 C C . ILE A 1 177 ? -14.891 13.328 -10.719 1 90.06 177 ILE A C 1
ATOM 1359 O O . ILE A 1 177 ? -15.016 13.758 -11.867 1 90.06 177 ILE A O 1
ATOM 1363 N N . VAL A 1 178 ? -15.109 12.094 -10.359 1 86.06 178 VAL A N 1
ATOM 1364 C CA . VAL A 1 178 ? -15.836 11.203 -11.258 1 86.06 178 VAL A CA 1
ATOM 1365 C C . VAL A 1 178 ? -17.188 10.852 -10.656 1 86.06 178 VAL A C 1
ATOM 1367 O O . VAL A 1 178 ? -17.266 10.336 -9.539 1 86.06 178 VAL A O 1
ATOM 1370 N N . ASN A 1 179 ? -18.25 11.164 -11.422 1 80.12 179 ASN A N 1
ATOM 1371 C CA . ASN A 1 179 ? -19.609 10.875 -10.961 1 80.12 179 ASN A CA 1
ATOM 1372 C C . ASN A 1 179 ? -20.125 9.562 -11.555 1 80.12 179 ASN A C 1
ATOM 1374 O O . ASN A 1 179 ? -19.953 9.305 -12.742 1 80.12 179 ASN A O 1
ATOM 1378 N N . SER A 1 180 ? -20.406 8.539 -10.742 1 67.81 180 SER A N 1
ATOM 1379 C CA . SER A 1 180 ? -20.922 7.258 -11.211 1 67.81 180 SER A CA 1
ATOM 1380 C C . SER A 1 180 ? -22.188 7.445 -12.039 1 67.81 180 SER A C 1
ATOM 1382 O O . SER A 1 180 ? -22.438 6.684 -12.977 1 67.81 180 SER A O 1
ATOM 1384 N N . LEU A 1 181 ? -23.156 8.266 -11.789 1 58.69 181 LEU A N 1
ATOM 1385 C CA . LEU A 1 181 ? -24.375 8.398 -12.578 1 58.69 181 LEU A CA 1
ATOM 1386 C C . LEU A 1 181 ? -24.062 8.867 -13.992 1 58.69 181 LEU A C 1
ATOM 1388 O O . LEU A 1 181 ? -24.75 8.484 -14.938 1 58.69 181 LEU A O 1
ATOM 1392 N N . MET A 1 182 ? -23.234 9.594 -14.219 1 49.62 182 MET A N 1
ATOM 1393 C CA . MET A 1 182 ? -23.078 10.094 -15.586 1 49.62 182 MET A CA 1
ATOM 1394 C C . MET A 1 182 ? -22.391 9.055 -16.469 1 49.62 182 MET A C 1
ATOM 1396 O O . MET A 1 182 ? -22.312 9.219 -17.688 1 49.62 182 MET A O 1
ATOM 1400 N N . MET A 1 183 ? -21.656 8.086 -16.047 1 43.16 183 MET A N 1
ATOM 1401 C CA . MET A 1 183 ? -21.016 7.145 -16.953 1 43.16 183 MET A CA 1
ATOM 1402 C C . MET A 1 183 ? -22.031 6.172 -17.531 1 43.16 183 MET A C 1
ATOM 1404 O O . MET A 1 183 ? -21.734 5.445 -18.484 1 43.16 183 MET A O 1
ATOM 1408 N N . LYS A 1 184 ? -23.078 5.766 -16.906 1 40.66 184 LYS A N 1
ATOM 1409 C CA . LYS A 1 184 ? -24.078 4.922 -17.547 1 40.66 184 LYS A CA 1
ATOM 1410 C C . LYS A 1 184 ? -24.906 5.711 -18.562 1 40.66 184 LYS A C 1
ATOM 1412 O O . LYS A 1 184 ? -25.828 5.176 -19.172 1 40.66 184 LYS A O 1
ATOM 1417 N N . GLN A 1 185 ? -24.797 6.949 -18.719 1 31.47 185 GLN A N 1
ATOM 1418 C CA . GLN A 1 185 ? -25.578 7.461 -19.844 1 31.47 185 GLN A CA 1
ATOM 1419 C C . GLN A 1 185 ? -24.828 7.301 -21.156 1 31.47 185 GLN A C 1
ATOM 1421 O O . GLN A 1 185 ? -23.625 7.551 -21.219 1 31.47 185 GLN A O 1
ATOM 1426 N N . MET B 1 1 ? 25.031 22.922 15.883 1 36.66 1 MET B N 1
ATOM 1427 C CA . MET B 1 1 ? 24.469 21.828 16.656 1 36.66 1 MET B CA 1
ATOM 1428 C C . MET B 1 1 ? 24.203 20.625 15.773 1 36.66 1 MET B C 1
ATOM 1430 O O . MET B 1 1 ? 23.703 20.766 14.648 1 36.66 1 MET B O 1
ATOM 1434 N N . PRO B 1 2 ? 24.766 19.484 15.961 1 41.12 2 PRO B N 1
ATOM 1435 C CA . PRO B 1 2 ? 24.594 18.375 15.031 1 41.12 2 PRO B CA 1
ATOM 1436 C C . PRO B 1 2 ? 23.141 18.156 14.641 1 41.12 2 PRO B C 1
ATOM 1438 O O . PRO B 1 2 ? 22.234 18.453 15.414 1 41.12 2 PRO B O 1
ATOM 1441 N N . ILE B 1 3 ? 22.766 18.328 13.453 1 49.28 3 ILE B N 1
ATOM 1442 C CA . ILE B 1 3 ? 21.422 18.031 12.945 1 49.28 3 ILE B CA 1
ATOM 1443 C C . ILE B 1 3 ? 20.844 16.828 13.703 1 49.28 3 ILE B C 1
ATOM 1445 O O . ILE B 1 3 ? 21.469 15.773 13.773 1 49.28 3 ILE B O 1
ATOM 1449 N N . PRO B 1 4 ? 20.078 17.078 14.727 1 57.66 4 PRO B N 1
ATOM 1450 C CA . PRO B 1 4 ? 19.562 16 15.578 1 57.66 4 PRO B CA 1
ATOM 1451 C C . PRO B 1 4 ? 19.25 14.727 14.797 1 57.66 4 PRO B C 1
ATOM 1453 O O . PRO B 1 4 ? 18.812 14.797 13.648 1 57.66 4 PRO B O 1
ATOM 1456 N N . ASP B 1 5 ? 19.922 13.523 15.188 1 75.69 5 ASP B N 1
ATOM 1457 C CA . ASP B 1 5 ? 19.906 12.195 14.578 1 75.69 5 ASP B CA 1
ATOM 1458 C C . ASP B 1 5 ? 18.484 11.75 14.25 1 75.69 5 ASP B C 1
ATOM 1460 O O . ASP B 1 5 ? 17.625 11.734 15.125 1 75.69 5 ASP B O 1
ATOM 1464 N N . LYS B 1 6 ? 17.984 11.875 12.961 1 89.94 6 LYS B N 1
ATOM 1465 C CA . LYS B 1 6 ? 16.672 11.438 12.484 1 89.94 6 LYS B CA 1
ATOM 1466 C C . LYS B 1 6 ? 16.5 9.93 12.672 1 89.94 6 LYS B C 1
ATOM 1468 O O . LYS B 1 6 ? 17.391 9.148 12.336 1 89.94 6 LYS B O 1
ATOM 1473 N N . HIS B 1 7 ? 15.469 9.586 13.469 1 95.31 7 HIS B N 1
ATOM 1474 C CA . HIS B 1 7 ? 15.094 8.188 13.641 1 95.31 7 HIS B CA 1
ATOM 1475 C C . HIS B 1 7 ? 13.883 7.828 12.781 1 95.31 7 HIS B C 1
ATOM 1477 O O . HIS B 1 7 ? 13.047 8.688 12.484 1 95.31 7 HIS B O 1
ATOM 1483 N N . PHE B 1 8 ? 13.852 6.543 12.367 1 96.5 8 PHE B N 1
ATOM 1484 C CA . PHE B 1 8 ? 12.805 6.113 11.453 1 96.5 8 PHE B CA 1
ATOM 1485 C C . PHE B 1 8 ? 12.016 4.953 12.039 1 96.5 8 PHE B C 1
ATOM 1487 O O . PHE B 1 8 ? 12.578 4.078 12.695 1 96.5 8 PHE B O 1
ATOM 1494 N N . LEU B 1 9 ? 10.719 5.008 11.789 1 97.12 9 LEU B N 1
ATOM 1495 C CA . LEU B 1 9 ? 9.781 4.012 12.297 1 97.12 9 LEU B CA 1
ATOM 1496 C C . LEU B 1 9 ? 8.789 3.605 11.219 1 97.12 9 LEU B C 1
ATOM 1498 O O . LEU B 1 9 ? 8.18 4.465 10.57 1 97.12 9 LEU B O 1
ATOM 1502 N N . VAL B 1 10 ? 8.703 2.307 10.938 1 97 10 VAL B N 1
ATOM 1503 C CA . VAL B 1 10 ? 7.633 1.785 10.094 1 97 10 VAL B CA 1
ATOM 1504 C C . VAL B 1 10 ? 6.438 1.396 10.961 1 97 10 VAL B C 1
ATOM 1506 O O . VAL B 1 10 ? 6.586 0.656 11.938 1 97 10 VAL B O 1
ATOM 1509 N N . LEU B 1 11 ? 5.301 1.94 10.617 1 97.06 11 LEU B N 1
ATOM 1510 C CA . LEU B 1 11 ? 4.066 1.688 11.352 1 97.06 11 LEU B CA 1
ATOM 1511 C C . LEU B 1 11 ? 3.004 1.084 10.438 1 97.06 11 LEU B C 1
ATOM 1513 O O . LEU B 1 11 ? 2.797 1.56 9.32 1 97.06 11 LEU B O 1
ATOM 1517 N N . THR B 1 12 ? 2.381 0.036 10.898 1 95.94 12 THR B N 1
ATOM 1518 C CA . THR B 1 12 ? 1.202 -0.52 10.242 1 95.94 12 THR B CA 1
ATOM 1519 C C . THR B 1 12 ? 0.013 -0.548 11.195 1 95.94 12 THR B C 1
ATOM 1521 O O . THR B 1 12 ? 0.145 -0.97 12.352 1 95.94 12 THR B O 1
ATOM 1524 N N . ALA B 1 13 ? -1.051 -0.04 10.773 1 96.94 13 ALA B N 1
ATOM 1525 C CA . ALA B 1 13 ? -2.303 -0.1 11.523 1 96.94 13 ALA B CA 1
ATOM 1526 C C . ALA B 1 13 ? -3.4 -0.774 10.711 1 96.94 13 ALA B C 1
ATOM 1528 O O . ALA B 1 13 ? -3.545 -0.507 9.516 1 96.94 13 ALA B O 1
ATOM 1529 N N . LEU B 1 14 ? -4.141 -1.654 11.352 1 96.62 14 LEU B N 1
ATOM 1530 C CA . LEU B 1 14 ? -5.207 -2.414 10.711 1 96.62 14 LEU B CA 1
ATOM 1531 C C . LEU B 1 14 ? -6.445 -2.477 11.602 1 96.62 14 LEU B C 1
ATOM 1533 O O . LEU B 1 14 ? -6.332 -2.684 12.812 1 96.62 14 LEU B O 1
ATOM 1537 N N . GLY B 1 15 ? -7.613 -2.27 10.977 1 96.38 15 GLY B N 1
ATOM 1538 C CA . GLY B 1 15 ? -8.867 -2.4 11.703 1 96.38 15 GLY B CA 1
ATOM 1539 C C . GLY B 1 15 ? -10.086 -2.105 10.844 1 96.38 15 GLY B C 1
ATOM 1540 O O . GLY B 1 15 ? -9.953 -1.846 9.641 1 96.38 15 GLY B O 1
ATOM 1541 N N . THR B 1 16 ? -11.219 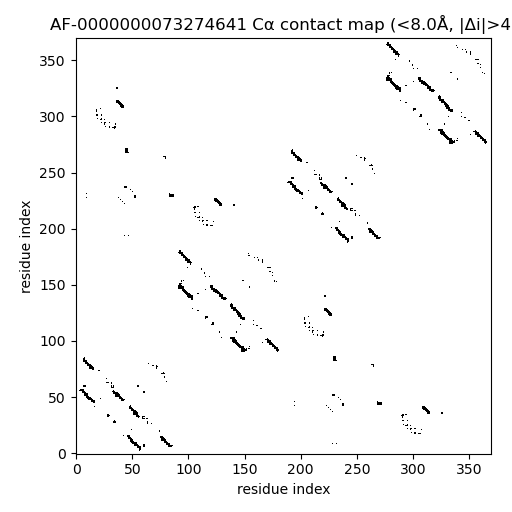-2.184 11.547 1 94.5 16 THR B N 1
ATOM 1542 C CA . THR B 1 16 ? -12.461 -1.89 10.844 1 94.5 16 THR B CA 1
ATOM 1543 C C . THR B 1 16 ? -12.5 -0.426 10.414 1 94.5 16 THR B C 1
ATOM 1545 O O . THR B 1 16 ? -12.258 0.471 11.219 1 94.5 16 THR B O 1
ATOM 1548 N N . ASP B 1 17 ? -12.812 -0.33 9.102 1 92.81 17 ASP B N 1
ATOM 1549 C CA . ASP B 1 17 ? -12.875 1.029 8.578 1 92.81 17 ASP B CA 1
ATOM 1550 C C . ASP B 1 17 ? -14.047 1.799 9.18 1 92.81 17 ASP B C 1
ATOM 1552 O O . ASP B 1 17 ? -15.125 1.233 9.391 1 92.81 17 ASP B O 1
ATOM 1556 N N . ARG B 1 18 ? -13.844 3.016 9.477 1 90.25 18 ARG B N 1
ATOM 1557 C CA . ARG B 1 18 ? -14.867 3.949 9.938 1 90.25 18 ARG B CA 1
ATOM 1558 C C . ARG B 1 18 ? -14.453 5.391 9.656 1 90.25 18 ARG B C 1
ATOM 1560 O O . ARG B 1 18 ? -13.266 5.691 9.555 1 90.25 18 ARG B O 1
ATOM 1567 N N . PRO B 1 19 ? -15.469 6.246 9.609 1 87.12 19 PRO B N 1
ATOM 1568 C CA . PRO B 1 19 ? -15.164 7.648 9.32 1 87.12 19 PRO B CA 1
ATOM 1569 C C . PRO B 1 19 ? -14.18 8.25 10.32 1 87.12 19 PRO B C 1
ATOM 1571 O O . PRO B 1 19 ? -14.359 8.109 11.531 1 87.12 19 PRO B O 1
ATOM 1574 N N . GLY B 1 20 ? -13.117 8.883 9.766 1 92 20 GLY B N 1
ATOM 1575 C CA . GLY B 1 20 ? -12.227 9.672 10.609 1 92 20 GLY B CA 1
ATOM 1576 C C . GLY B 1 20 ? -11.047 8.883 11.141 1 92 20 GLY B C 1
ATOM 1577 O O . GLY B 1 20 ? -10.148 9.445 11.758 1 92 20 GLY B O 1
ATOM 1578 N N . ILE B 1 21 ? -10.977 7.617 10.977 1 95.44 21 ILE B N 1
ATOM 1579 C CA . ILE B 1 21 ? -9.977 6.762 11.602 1 95.44 21 ILE B CA 1
ATOM 1580 C C . ILE B 1 21 ? -8.586 7.137 11.086 1 95.44 21 ILE B C 1
ATOM 1582 O O . ILE B 1 21 ? -7.637 7.242 11.867 1 95.44 21 ILE B O 1
ATOM 1586 N N . VAL B 1 22 ? -8.461 7.406 9.844 1 96.56 22 VAL B N 1
ATOM 1587 C CA . VAL B 1 22 ? -7.172 7.758 9.258 1 96.56 22 VAL B CA 1
ATOM 1588 C C . VAL B 1 22 ? -6.734 9.125 9.766 1 96.56 22 VAL B C 1
ATOM 1590 O O . VAL B 1 22 ? -5.57 9.32 10.133 1 96.56 22 VAL B O 1
ATOM 1593 N N . ASP B 1 23 ? -7.637 9.992 9.852 1 95.75 23 ASP B N 1
ATOM 1594 C CA . ASP B 1 23 ? -7.367 11.328 10.375 1 95.75 23 ASP B CA 1
ATOM 1595 C C . ASP B 1 23 ? -6.879 11.266 11.82 1 95.75 23 ASP B C 1
ATOM 1597 O O . ASP B 1 23 ? -5.938 11.961 12.195 1 95.75 23 ASP B O 1
ATOM 1601 N N . THR B 1 24 ? -7.52 10.438 12.547 1 96.31 24 THR B N 1
ATOM 1602 C CA . THR B 1 24 ? -7.156 10.289 13.953 1 96.31 24 THR B CA 1
ATOM 1603 C C . THR B 1 24 ? -5.715 9.797 14.086 1 96.31 24 THR B C 1
ATOM 1605 O O . THR B 1 24 ? -4.949 10.32 14.898 1 96.31 24 THR B O 1
ATOM 1608 N N . ILE B 1 25 ? -5.305 8.883 13.305 1 97.38 25 ILE B N 1
ATOM 1609 C CA . ILE B 1 25 ? -3.967 8.305 13.367 1 97.38 25 ILE B CA 1
ATOM 1610 C C . ILE B 1 25 ? -2.939 9.336 12.906 1 97.38 25 ILE B C 1
ATOM 1612 O O . ILE B 1 25 ? -1.909 9.531 13.555 1 97.38 25 ILE B O 1
ATOM 1616 N N . THR B 1 26 ? -3.266 10.008 11.797 1 97.31 26 THR B N 1
ATOM 1617 C CA . THR B 1 26 ? -2.314 10.977 11.273 1 97.31 26 THR B CA 1
ATOM 1618 C C . THR B 1 26 ? -2.176 12.164 12.219 1 97.31 26 THR B C 1
ATOM 1620 O O . THR B 1 26 ? -1.096 12.75 12.336 1 97.31 26 THR B O 1
ATOM 1623 N N . GLN B 1 27 ? -3.227 12.492 12.922 1 97.06 27 GLN B N 1
ATOM 1624 C CA . GLN B 1 27 ? -3.174 13.539 13.93 1 97.06 27 GLN B CA 1
ATOM 1625 C C . GLN B 1 27 ? -2.25 13.156 15.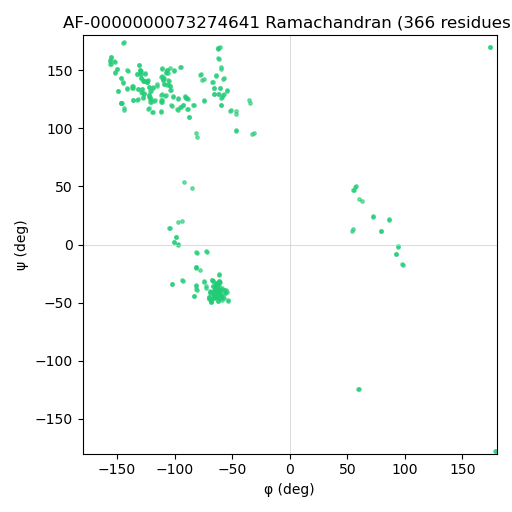086 1 97.06 27 GLN B C 1
ATOM 1627 O O . GLN B 1 27 ? -1.446 13.977 15.539 1 97.06 27 GLN B O 1
ATOM 1632 N N . LEU B 1 28 ? -2.424 11.969 15.492 1 98.06 28 LEU B N 1
ATOM 1633 C CA . LEU B 1 28 ? -1.573 11.5 16.578 1 98.06 28 LEU B CA 1
ATOM 1634 C C . LEU B 1 28 ? -0.103 11.555 16.188 1 98.06 28 LEU B C 1
ATOM 1636 O O . LEU B 1 28 ? 0.744 11.992 16.969 1 98.06 28 LEU B O 1
ATOM 1640 N N . VAL B 1 29 ? 0.206 11.109 15 1 97.81 29 VAL B N 1
ATOM 1641 C CA . VAL B 1 29 ? 1.569 11.109 14.484 1 97.81 29 VAL B CA 1
ATOM 1642 C C . VAL B 1 29 ? 2.127 12.531 14.492 1 97.81 29 VAL B C 1
ATOM 1644 O O . VAL B 1 29 ? 3.24 12.766 14.969 1 97.81 29 VAL B O 1
ATOM 1647 N N . SER B 1 30 ? 1.316 13.43 14.039 1 96.56 30 SER B N 1
ATOM 1648 C CA . SER B 1 30 ? 1.717 14.836 13.984 1 96.56 30 SER B CA 1
ATOM 1649 C C . SER B 1 30 ? 1.892 15.414 15.383 1 96.56 30 SER B C 1
ATOM 1651 O O . SER B 1 30 ? 2.846 16.141 15.641 1 96.56 30 SER B O 1
ATOM 1653 N N . GLN B 1 31 ? 1.021 15.102 16.25 1 96.88 31 GLN B N 1
ATOM 1654 C CA . GLN B 1 31 ? 1.059 15.609 17.625 1 96.88 31 GLN B CA 1
ATOM 1655 C C . GLN B 1 31 ? 2.332 15.164 18.328 1 96.88 31 GLN B C 1
ATOM 1657 O O . GLN B 1 31 ? 2.848 15.875 19.203 1 96.88 31 GLN B O 1
ATOM 1662 N N . CYS B 1 32 ? 2.842 14.031 18 1 97.31 32 CYS B N 1
ATOM 1663 C CA . CYS B 1 32 ? 4.051 13.492 18.609 1 97.31 32 CYS B CA 1
ATOM 1664 C C . CYS B 1 32 ? 5.297 14.117 18 1 97.31 32 CYS B C 1
ATOM 1666 O O . CYS B 1 32 ? 6.418 13.844 18.438 1 97.31 32 CYS B O 1
ATOM 1668 N N . GLY B 1 33 ? 5.098 14.875 17 1 95.69 33 GLY B N 1
ATOM 1669 C CA . GLY B 1 33 ? 6.219 15.547 16.359 1 95.69 33 GLY B CA 1
ATOM 1670 C C . GLY B 1 33 ? 6.898 14.695 15.297 1 95.69 33 GLY B C 1
ATOM 1671 O O . GLY B 1 33 ? 8.078 14.898 14.992 1 95.69 33 GLY B O 1
ATOM 1672 N N . CYS B 1 34 ? 6.191 13.734 14.797 1 97.06 34 CYS B N 1
ATOM 1673 C CA . CYS B 1 34 ? 6.742 12.883 13.75 1 97.06 34 CYS B CA 1
ATOM 1674 C C . CYS B 1 34 ? 6.332 13.383 12.367 1 97.06 34 CYS B C 1
ATOM 1676 O O . CYS B 1 34 ? 5.293 14.031 12.219 1 97.06 34 CYS B O 1
ATOM 1678 N N . ASN B 1 35 ? 7.191 13.07 11.414 1 96.12 35 ASN B N 1
ATOM 1679 C CA . ASN B 1 35 ? 6.91 13.344 10.008 1 96.12 35 ASN B CA 1
ATOM 1680 C C . ASN B 1 35 ? 6.523 12.07 9.258 1 96.12 35 ASN B C 1
ATOM 1682 O O . ASN B 1 35 ? 7.137 11.023 9.453 1 96.12 35 ASN B O 1
ATOM 1686 N N . ILE B 1 36 ? 5.48 12.195 8.422 1 97.19 36 ILE B N 1
ATOM 1687 C CA . ILE B 1 36 ? 5.121 11.086 7.543 1 97.19 36 ILE B CA 1
ATOM 1688 C C . ILE B 1 36 ? 5.918 11.18 6.242 1 97.19 36 ILE B C 1
ATOM 1690 O O . ILE B 1 36 ? 5.645 12.039 5.402 1 97.19 36 ILE B O 1
ATOM 1694 N N . GLU B 1 37 ? 6.848 10.281 6.055 1 94.88 37 GLU B N 1
ATOM 1695 C CA . GLU B 1 37 ? 7.723 10.266 4.883 1 94.88 37 GLU B CA 1
ATOM 1696 C C . GLU B 1 37 ? 7.047 9.578 3.699 1 94.88 37 GLU B C 1
ATOM 1698 O O . GLU B 1 37 ? 7.164 10.039 2.561 1 94.88 37 GLU B O 1
ATOM 1703 N N . ASP B 1 38 ? 6.461 8.539 3.951 1 95.06 38 ASP B N 1
ATOM 1704 C CA . ASP B 1 38 ? 5.785 7.719 2.949 1 95.06 38 ASP B CA 1
ATOM 1705 C C . ASP B 1 38 ? 4.621 6.941 3.562 1 95.06 38 ASP B C 1
ATOM 1707 O O . ASP B 1 38 ? 4.672 6.566 4.734 1 95.06 38 ASP B O 1
ATOM 1711 N N . SER B 1 39 ? 3.613 6.723 2.783 1 96.12 39 SER B N 1
ATOM 1712 C CA . SER B 1 39 ? 2.49 5.961 3.32 1 96.12 39 SER B CA 1
ATOM 1713 C C . SER B 1 39 ? 1.702 5.281 2.207 1 96.12 39 SER B C 1
ATOM 1715 O O . SER B 1 39 ? 1.841 5.637 1.034 1 96.12 39 SER B O 1
ATOM 1717 N N . ARG B 1 40 ? 0.938 4.285 2.637 1 93.88 40 ARG B N 1
ATOM 1718 C CA . ARG B 1 40 ? 0.004 3.557 1.784 1 93.88 40 ARG B CA 1
ATOM 1719 C C . ARG B 1 40 ? -1.231 3.125 2.568 1 93.88 40 ARG B C 1
ATOM 1721 O O . ARG B 1 40 ? -1.118 2.459 3.598 1 93.88 40 ARG B O 1
ATOM 1728 N N . LEU B 1 41 ? -2.348 3.584 2.072 1 95.69 41 LEU B N 1
ATOM 1729 C CA . LEU B 1 41 ? -3.611 3.127 2.639 1 95.69 41 LEU B CA 1
ATOM 1730 C C . LEU B 1 41 ? -4.328 2.182 1.681 1 95.69 41 LEU B C 1
ATOM 1732 O O . LEU B 1 41 ? -4.445 2.473 0.488 1 95.69 41 LEU B O 1
ATOM 1736 N N . ALA B 1 42 ? -4.734 1.041 2.15 1 92.75 42 ALA B N 1
ATOM 1737 C CA . ALA B 1 42 ? -5.535 0.084 1.394 1 92.75 42 ALA B CA 1
ATOM 1738 C C . ALA B 1 42 ? -6.824 -0.26 2.137 1 92.75 42 ALA B C 1
ATOM 1740 O O . ALA B 1 42 ? -6.82 -0.418 3.359 1 92.75 42 ALA B O 1
ATOM 1741 N N . MET B 1 43 ? -7.859 -0.351 1.326 1 92.19 43 MET B N 1
ATOM 1742 C CA . MET B 1 43 ? -9.148 -0.804 1.836 1 92.19 43 MET B CA 1
ATOM 1743 C C . MET B 1 43 ? -9.508 -2.174 1.271 1 92.19 43 MET B C 1
ATOM 1745 O O . MET B 1 43 ? -9.742 -2.312 0.069 1 92.19 43 MET B O 1
ATOM 1749 N N . PHE B 1 44 ? -9.57 -3.174 2.213 1 90.69 44 PHE B N 1
ATOM 1750 C CA . PHE B 1 44 ? -9.914 -4.539 1.832 1 90.69 44 PHE B CA 1
ATOM 1751 C C . PHE B 1 44 ? -11.125 -5.027 2.613 1 90.69 44 PHE B C 1
ATOM 1753 O O . PHE B 1 44 ? -11.062 -5.188 3.834 1 90.69 44 PHE B O 1
ATOM 1760 N N . GLY B 1 45 ? -12.148 -5.281 1.839 1 88.06 45 GLY B N 1
ATOM 1761 C CA . GLY B 1 45 ? -13.383 -5.582 2.549 1 88.06 45 GLY B CA 1
ATOM 1762 C C . GLY B 1 45 ? -13.844 -4.445 3.443 1 88.06 45 GLY B C 1
ATOM 1763 O O . GLY B 1 45 ? -13.984 -3.307 2.99 1 88.06 45 GLY B O 1
ATOM 1764 N N . GLN B 1 46 ? -14.031 -4.816 4.773 1 91.5 46 GLN B N 1
ATOM 1765 C CA . GLN B 1 46 ? -14.469 -3.826 5.75 1 91.5 46 GLN B CA 1
ATOM 1766 C C . GLN B 1 46 ? -13.289 -3.291 6.555 1 91.5 46 GLN B C 1
ATOM 1768 O O . GLN B 1 46 ? -13.477 -2.521 7.5 1 91.5 46 GLN B O 1
ATOM 1773 N N . GLU B 1 47 ? -12.117 -3.734 6.094 1 94.25 47 GLU B N 1
ATOM 1774 C CA . GLU B 1 47 ? -10.922 -3.389 6.859 1 94.25 47 GLU B CA 1
ATOM 1775 C C . GLU B 1 47 ? -10.055 -2.385 6.105 1 94.25 47 GLU B C 1
ATOM 1777 O O . GLU B 1 47 ? -9.977 -2.422 4.875 1 94.25 47 GLU B O 1
ATOM 1782 N N . PHE B 1 48 ? -9.555 -1.532 6.918 1 94.69 48 PHE B N 1
ATOM 1783 C CA . PHE B 1 48 ? -8.508 -0.69 6.352 1 94.69 48 PHE B CA 1
ATOM 1784 C C . PHE B 1 48 ? -7.137 -1.105 6.871 1 94.69 48 PHE B C 1
ATOM 1786 O O . PHE B 1 48 ? -7.023 -1.638 7.98 1 94.69 48 PHE B O 1
ATOM 1793 N N . THR B 1 49 ? -6.09 -0.907 6.09 1 95.69 49 THR B N 1
ATOM 1794 C CA . THR B 1 49 ? -4.699 -1.064 6.5 1 95.69 49 THR B CA 1
ATOM 1795 C C . THR B 1 49 ? -3.867 0.138 6.062 1 95.69 49 THR B C 1
ATOM 1797 O O . THR B 1 49 ? -3.893 0.526 4.8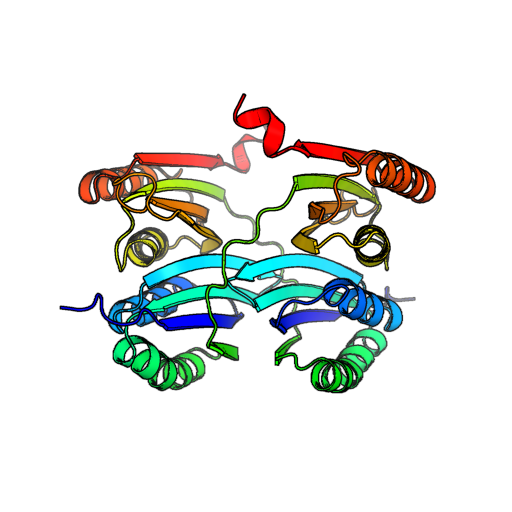95 1 95.69 49 THR B O 1
ATOM 1800 N N . PHE B 1 50 ? -3.246 0.694 7.047 1 96.5 50 PHE B N 1
ATOM 1801 C CA . PHE B 1 50 ? -2.445 1.896 6.84 1 96.5 50 PHE B CA 1
ATOM 1802 C C . PHE B 1 50 ? -0.985 1.642 7.195 1 96.5 50 PHE B C 1
ATOM 1804 O O . PHE B 1 50 ? -0.663 1.35 8.352 1 96.5 50 PHE B O 1
ATOM 1811 N N . ILE B 1 51 ? -0.148 1.7 6.164 1 96.56 51 ILE B N 1
ATOM 1812 C CA . ILE B 1 51 ? 1.281 1.535 6.406 1 96.56 51 ILE B CA 1
ATOM 1813 C C . ILE B 1 51 ? 1.997 2.867 6.195 1 96.56 51 ILE B C 1
ATOM 1815 O O . ILE B 1 51 ? 1.758 3.561 5.203 1 96.56 51 ILE B O 1
ATOM 1819 N N . MET B 1 52 ? 2.973 3.158 7.137 1 96.81 52 MET B N 1
ATOM 1820 C CA . MET B 1 52 ? 3.654 4.445 7.043 1 96.81 52 MET B CA 1
ATOM 1821 C C . MET B 1 52 ? 5.121 4.316 7.449 1 96.81 52 MET B C 1
ATOM 1823 O O . MET B 1 52 ? 5.445 3.584 8.383 1 96.81 52 MET B O 1
ATOM 1827 N N . LEU B 1 53 ? 5.973 4.992 6.711 1 96.56 53 LEU B N 1
ATOM 1828 C CA . LEU B 1 53 ? 7.32 5.305 7.172 1 96.56 53 LEU B CA 1
ATOM 1829 C C . LEU B 1 53 ? 7.355 6.668 7.852 1 96.56 53 LEU B C 1
ATOM 1831 O O . LEU B 1 53 ? 7.043 7.688 7.23 1 96.56 53 LEU B O 1
ATOM 1835 N N . LEU B 1 54 ? 7.734 6.676 9.094 1 97.19 54 LEU B N 1
ATOM 1836 C CA . LEU B 1 54 ? 7.785 7.906 9.875 1 97.19 54 LEU B CA 1
ATOM 1837 C C . LEU B 1 54 ? 9.227 8.289 10.195 1 97.19 54 LEU B C 1
ATOM 1839 O O . LEU B 1 54 ? 10.102 7.426 10.273 1 97.19 54 LEU B O 1
ATOM 1843 N N . SER B 1 55 ? 9.422 9.578 10.352 1 96 55 SER B N 1
ATOM 1844 C CA . SER B 1 55 ? 10.688 10.078 10.859 1 96 55 SER B CA 1
ATOM 1845 C C . SER B 1 55 ? 10.477 11.078 11.992 1 96 55 SER B C 1
ATOM 1847 O O . SER B 1 55 ? 9.383 11.625 12.141 1 96 55 SER B O 1
ATOM 1849 N N . GLY B 1 56 ? 11.461 11.195 12.844 1 95.81 56 GLY B N 1
ATOM 1850 C CA . GLY B 1 56 ? 11.438 12.156 13.938 1 95.81 56 GLY B CA 1
ATOM 1851 C C . GLY B 1 56 ? 12.617 12.016 14.883 1 95.81 56 GLY B C 1
ATOM 1852 O O . GLY B 1 56 ? 13.438 11.109 14.727 1 95.81 56 GLY B O 1
ATOM 1853 N N . GLY B 1 57 ? 12.742 12.992 15.758 1 95.75 57 GLY B N 1
ATOM 1854 C CA . GLY B 1 57 ? 13.727 12.828 16.812 1 95.75 57 GLY B CA 1
ATOM 1855 C C . GLY B 1 57 ? 13.445 11.641 17.719 1 95.75 57 GLY B C 1
ATOM 1856 O O . GLY B 1 57 ? 12.359 11.055 17.656 1 95.75 57 GLY B O 1
ATOM 1857 N N . TRP B 1 58 ? 14.438 11.328 18.531 1 95.06 58 TRP B N 1
ATOM 1858 C CA . TRP B 1 58 ? 14.32 10.188 19.438 1 95.06 58 TRP B CA 1
ATOM 1859 C C . TRP B 1 58 ? 13.094 10.328 20.328 1 95.06 58 TRP B C 1
ATOM 1861 O O . TRP B 1 58 ? 12.344 9.375 20.516 1 95.06 58 TRP B O 1
ATOM 1871 N N . ASN B 1 59 ? 12.867 11.469 20.797 1 96.5 59 ASN B N 1
ATOM 1872 C CA . ASN B 1 59 ? 11.758 11.711 21.703 1 96.5 59 ASN B CA 1
ATOM 1873 C C . ASN B 1 59 ? 10.414 11.57 20.984 1 96.5 59 ASN B C 1
ATOM 1875 O O . ASN B 1 59 ? 9.453 11.039 21.547 1 96.5 59 ASN B O 1
ATOM 1879 N N . ALA B 1 60 ? 10.359 12.078 19.797 1 96.88 60 ALA B N 1
ATOM 1880 C CA . ALA B 1 60 ? 9.125 12 19.016 1 96.88 60 ALA B CA 1
ATOM 1881 C C . ALA B 1 60 ? 8.742 10.547 18.75 1 96.88 60 ALA B C 1
ATOM 1883 O O . ALA B 1 60 ? 7.594 10.156 18.953 1 96.88 60 ALA B O 1
ATOM 1884 N N . ILE B 1 61 ? 9.68 9.789 18.359 1 97.31 61 ILE B N 1
ATOM 1885 C CA . ILE B 1 61 ? 9.453 8.383 18.047 1 97.31 61 ILE B CA 1
ATOM 1886 C C . ILE B 1 61 ? 9.078 7.629 19.328 1 97.31 61 ILE B C 1
ATOM 1888 O O . ILE B 1 61 ? 8.125 6.848 19.328 1 97.31 61 ILE B O 1
ATOM 1892 N N . ALA B 1 62 ? 9.828 7.887 20.344 1 97.69 62 ALA B N 1
ATOM 1893 C CA . ALA B 1 62 ? 9.562 7.23 21.609 1 97.69 62 ALA B CA 1
ATOM 1894 C C . ALA B 1 62 ? 8.156 7.562 22.125 1 97.69 62 ALA B C 1
ATOM 1896 O O . ALA B 1 62 ? 7.457 6.695 22.641 1 97.69 62 ALA B O 1
ATOM 1897 N N . GLN B 1 63 ? 7.789 8.758 21.969 1 98.12 63 GLN B N 1
ATOM 1898 C CA . GLN B 1 63 ? 6.457 9.188 22.391 1 98.12 63 GLN B CA 1
ATOM 1899 C C . GLN B 1 63 ? 5.371 8.461 21.594 1 98.12 63 GLN B C 1
ATOM 1901 O O . GLN B 1 63 ? 4.387 7.988 22.172 1 98.12 63 GLN B O 1
ATOM 1906 N N . LEU B 1 64 ? 5.555 8.375 20.312 1 97.75 64 LEU B N 1
ATOM 1907 C CA . LEU B 1 64 ? 4.586 7.691 19.469 1 97.75 64 LEU B CA 1
ATOM 1908 C C . LEU B 1 64 ? 4.488 6.215 19.828 1 97.75 64 LEU B C 1
ATOM 1910 O O . LEU B 1 64 ? 3.389 5.668 19.922 1 97.75 64 LEU B O 1
ATOM 1914 N N . GLU B 1 65 ? 5.559 5.594 20.062 1 97.62 65 GLU B N 1
ATOM 1915 C CA . GLU B 1 65 ? 5.59 4.188 20.438 1 97.62 65 GLU B CA 1
ATOM 1916 C C . GLU B 1 65 ? 4.84 3.957 21.75 1 97.62 65 GLU B C 1
ATOM 1918 O O . GLU B 1 65 ? 4.254 2.893 21.953 1 97.62 65 GLU B O 1
ATOM 1923 N N . ALA B 1 66 ? 4.898 4.926 22.562 1 97.75 66 ALA B N 1
ATOM 1924 C CA . ALA B 1 66 ? 4.242 4.797 23.859 1 97.75 66 ALA B CA 1
ATOM 1925 C C . ALA B 1 66 ? 2.75 5.086 23.75 1 97.75 66 ALA B C 1
ATOM 1927 O O . ALA B 1 66 ? 1.937 4.438 24.422 1 97.75 66 ALA B O 1
ATOM 1928 N N . LEU B 1 67 ? 2.346 5.988 22.922 1 97.81 67 LEU B N 1
ATOM 1929 C CA . LEU B 1 67 ? 0.974 6.48 22.906 1 97.81 67 LEU B CA 1
ATOM 1930 C C . LEU B 1 67 ? 0.126 5.699 21.922 1 97.81 67 LEU B C 1
ATOM 1932 O O . LEU B 1 67 ? -1.075 5.516 22.125 1 97.81 67 LEU B O 1
ATOM 1936 N N . LEU B 1 68 ? 0.741 5.223 20.859 1 97 68 LEU B N 1
ATOM 1937 C CA . LEU B 1 68 ? -0.021 4.602 19.781 1 97 68 LEU B CA 1
ATOM 1938 C C . LEU B 1 68 ? -0.735 3.346 20.266 1 97 68 LEU B C 1
ATOM 1940 O O . LEU B 1 68 ? -1.905 3.125 19.938 1 97 68 LEU B O 1
ATOM 1944 N N . PRO B 1 69 ? -0.059 2.521 21.141 1 96.5 69 PRO B N 1
ATOM 1945 C CA . PRO B 1 69 ? -0.76 1.332 21.625 1 96.5 69 PRO B CA 1
ATOM 1946 C C . PRO B 1 69 ? -2.02 1.671 22.422 1 96.5 69 PRO B C 1
ATOM 1948 O O . PRO B 1 69 ? -3.031 0.974 22.312 1 96.5 69 PRO B O 1
ATOM 1951 N N . ILE B 1 70 ? -2.014 2.703 23.125 1 97.56 70 ILE B N 1
ATOM 1952 C CA . ILE B 1 70 ? -3.164 3.152 23.906 1 97.56 70 ILE B CA 1
ATOM 1953 C C . ILE B 1 70 ? -4.277 3.6 22.953 1 97.56 70 ILE B C 1
ATOM 1955 O O . ILE B 1 70 ? -5.422 3.154 23.078 1 97.56 70 ILE B O 1
ATOM 1959 N N . LYS B 1 71 ? -3.936 4.41 22.016 1 97.06 71 LYS B N 1
ATOM 1960 C CA . LYS B 1 71 ? -4.914 4.914 21.047 1 97.06 71 LYS B CA 1
ATOM 1961 C C . LYS B 1 71 ? -5.488 3.781 20.203 1 97.06 71 LYS B C 1
ATOM 1963 O O . LYS B 1 71 ? -6.68 3.771 19.891 1 97.06 71 LYS B O 1
ATOM 1968 N N . SER B 1 72 ? -4.613 2.885 19.812 1 96.69 72 SER B N 1
ATOM 1969 C CA . SER B 1 72 ? -5.031 1.753 19 1 96.69 72 SER B CA 1
ATOM 1970 C C . SER B 1 72 ? -6.051 0.887 19.734 1 96.69 72 SER B C 1
ATOM 1972 O O . SER B 1 72 ? -6.992 0.373 19.125 1 96.69 72 SER B O 1
ATOM 1974 N N . ALA B 1 73 ? -5.797 0.674 21 1 96.81 73 ALA B N 1
ATOM 1975 C CA . ALA B 1 73 ? -6.742 -0.095 21.797 1 96.81 73 ALA B CA 1
ATOM 1976 C C . ALA B 1 73 ? -8.102 0.595 21.859 1 96.81 73 ALA B C 1
ATOM 1978 O O . ALA B 1 73 ? -9.141 -0.056 21.719 1 96.81 73 ALA B O 1
ATOM 1979 N N . GLU B 1 74 ? -8.086 1.876 21.969 1 96.69 74 GLU B N 1
ATOM 1980 C CA . GLU B 1 74 ? -9.32 2.662 21.984 1 96.69 74 GLU B CA 1
ATOM 1981 C C . GLU B 1 74 ? -10.078 2.529 20.672 1 96.69 74 GLU B C 1
ATOM 1983 O O . GLU B 1 74 ? -11.312 2.514 20.656 1 96.69 74 GLU B O 1
ATOM 1988 N N . LEU B 1 75 ? -9.32 2.379 19.609 1 96.31 75 LEU B N 1
ATOM 1989 C CA . LEU B 1 75 ? -9.906 2.402 18.281 1 96.31 75 LEU B CA 1
ATOM 1990 C C . LEU B 1 75 ? -10.078 0.987 17.734 1 96.31 75 LEU B C 1
ATOM 1992 O O . LEU B 1 75 ? -10.5 0.803 16.594 1 96.31 75 LEU B O 1
ATOM 1996 N N . ASP B 1 76 ? -9.727 0.015 18.531 1 96.81 76 ASP B N 1
ATOM 1997 C CA . ASP B 1 76 ? -9.797 -1.389 18.125 1 96.81 76 ASP B CA 1
ATOM 1998 C C . ASP B 1 76 ? -8.977 -1.647 16.875 1 96.81 76 ASP B C 1
ATOM 2000 O O . ASP B 1 76 ? -9.477 -2.229 15.906 1 96.81 76 ASP B O 1
ATOM 2004 N N . LEU B 1 77 ? -7.742 -1.183 16.938 1 97.25 77 LEU B N 1
ATOM 2005 C CA . LEU B 1 77 ? -6.812 -1.375 15.836 1 97.25 77 LEU B CA 1
ATOM 2006 C C . LEU B 1 77 ? -5.715 -2.365 16.203 1 97.25 77 LEU B C 1
ATOM 2008 O O . LEU B 1 77 ? -5.262 -2.389 17.359 1 97.25 77 LEU B O 1
ATOM 2012 N N . LEU B 1 78 ? -5.316 -3.156 15.273 1 96.38 78 LEU B N 1
ATOM 2013 C CA . LEU B 1 78 ? -4.086 -3.934 15.359 1 96.38 78 LEU B CA 1
ATOM 2014 C C . LEU B 1 78 ? -2.912 -3.16 14.773 1 96.38 78 LEU B C 1
ATOM 2016 O O . LEU B 1 78 ? -3 -2.643 13.656 1 96.38 78 LEU B O 1
ATOM 2020 N N . THR B 1 79 ? -1.819 -3.027 15.555 1 95.62 79 THR B N 1
ATOM 2021 C CA . THR B 1 79 ? -0.709 -2.211 15.078 1 95.62 79 THR B CA 1
ATOM 2022 C C . THR B 1 79 ? 0.609 -2.971 15.188 1 95.62 79 THR B C 1
ATOM 2024 O O . THR B 1 79 ? 0.781 -3.797 16.094 1 95.62 79 THR B O 1
ATOM 2027 N N . VAL B 1 80 ? 1.444 -2.719 14.305 1 94.56 80 VAL B N 1
ATOM 2028 C CA . VAL B 1 80 ? 2.818 -3.209 14.32 1 94.56 80 VAL B CA 1
ATOM 2029 C C . VAL B 1 80 ? 3.781 -2.057 14.039 1 94.56 80 VAL B C 1
ATOM 2031 O O . VAL B 1 80 ? 3.541 -1.245 13.141 1 94.56 80 VAL B O 1
ATOM 2034 N N . MET B 1 81 ? 4.82 -2.002 14.859 1 96.06 81 MET B N 1
ATOM 2035 C CA . MET B 1 81 ? 5.836 -0.97 14.68 1 96.06 81 MET B CA 1
ATOM 2036 C C . MET B 1 81 ? 7.234 -1.584 14.641 1 96.06 81 MET B C 1
ATOM 2038 O O . MET B 1 81 ? 7.527 -2.514 15.398 1 96.06 81 MET B O 1
ATOM 2042 N N . LYS B 1 82 ? 8.031 -1.014 13.82 1 95.62 82 LYS B N 1
ATOM 2043 C CA . LYS B 1 82 ? 9.422 -1.446 13.734 1 95.62 82 LYS B CA 1
ATOM 2044 C C . LYS B 1 82 ? 10.344 -0.275 13.406 1 95.62 82 LYS B C 1
ATOM 2046 O O . LYS B 1 82 ? 10.172 0.388 12.383 1 95.62 82 LYS B O 1
ATOM 2051 N N . ARG B 1 83 ? 11.297 -0.065 14.328 1 95.62 83 ARG B N 1
ATOM 2052 C CA . ARG B 1 83 ? 12.32 0.918 13.992 1 95.62 83 ARG B CA 1
ATOM 2053 C C . ARG B 1 83 ? 13.148 0.462 12.789 1 95.62 83 ARG B C 1
ATOM 2055 O O . ARG B 1 83 ? 13.367 -0.736 12.609 1 95.62 83 ARG B O 1
ATOM 2062 N N . THR B 1 84 ? 13.523 1.485 12.016 1 94.69 84 THR B N 1
ATOM 2063 C CA . THR B 1 84 ? 14.281 1.115 10.828 1 94.69 84 THR B CA 1
ATOM 2064 C C . THR B 1 84 ? 15.352 2.162 10.516 1 94.69 84 THR B C 1
ATOM 2066 O O . THR B 1 84 ? 15.516 3.129 11.266 1 94.69 84 THR B O 1
ATOM 2069 N N . LYS B 1 85 ? 16.203 1.823 9.477 1 89.81 85 LYS B N 1
ATOM 2070 C CA . LYS B 1 85 ? 17.234 2.736 9.008 1 89.81 85 LYS B CA 1
ATOM 2071 C C . LYS B 1 85 ? 17.156 2.945 7.5 1 89.81 85 LYS B C 1
ATOM 2073 O O . LYS B 1 85 ? 16.672 2.072 6.773 1 89.81 85 LYS B O 1
ATOM 2078 N N . MET B 1 86 ? 17.406 4.23 7.188 1 83.81 86 MET B N 1
ATOM 2079 C CA . MET B 1 86 ? 17.531 4.488 5.754 1 83.81 86 MET B CA 1
ATOM 2080 C C . MET B 1 86 ? 18.922 4.105 5.246 1 83.81 86 MET B C 1
ATOM 2082 O O . MET B 1 86 ? 19.922 4.547 5.797 1 83.81 86 MET B O 1
ATOM 2086 N N . GLY B 1 87 ? 19.031 2.971 4.809 1 71.19 87 GLY B N 1
ATOM 2087 C CA . GLY B 1 87 ? 20.328 2.574 4.301 1 71.19 87 GLY B CA 1
ATOM 2088 C C . GLY B 1 87 ? 20.797 3.43 3.141 1 71.19 87 GLY B C 1
ATOM 2089 O O . GLY B 1 87 ? 20.109 4.371 2.736 1 71.19 87 GLY B O 1
ATOM 2090 N N . ALA B 1 88 ? 22.016 3.199 2.852 1 70.06 88 ALA B N 1
ATOM 2091 C CA . ALA B 1 88 ? 22.562 3.895 1.688 1 70.06 88 ALA B CA 1
ATOM 2092 C C . ALA B 1 88 ? 21.719 3.639 0.448 1 70.06 88 ALA B C 1
ATOM 2094 O O . ALA B 1 88 ? 21.172 2.547 0.278 1 70.06 88 ALA B O 1
ATOM 2095 N N . PRO B 1 89 ? 21.422 4.719 -0.218 1 66 89 PRO B N 1
ATOM 2096 C CA . PRO B 1 89 ? 20.688 4.5 -1.465 1 66 89 PRO B CA 1
ATOM 2097 C C . PRO B 1 89 ? 21.359 3.463 -2.369 1 66 89 PRO B C 1
ATOM 2099 O O . PRO B 1 89 ? 22.578 3.508 -2.572 1 66 89 PRO B O 1
ATOM 2102 N N . VAL B 1 90 ? 20.625 2.439 -2.518 1 71.5 90 VAL B N 1
ATOM 2103 C CA . VAL B 1 90 ? 21.125 1.453 -3.469 1 71.5 90 VAL B CA 1
ATOM 2104 C C . VAL B 1 90 ? 20.734 1.857 -4.891 1 71.5 90 VAL B C 1
ATOM 2106 O O . VAL B 1 90 ? 19.578 2.203 -5.145 1 71.5 90 VAL B O 1
ATOM 2109 N N . SER B 1 91 ? 21.703 2.047 -5.719 1 77.12 91 SER B N 1
ATOM 2110 C CA . SER B 1 91 ? 21.438 2.32 -7.125 1 77.12 91 SER B CA 1
ATOM 2111 C C . SER B 1 91 ? 21.344 1.029 -7.93 1 77.12 91 SER B C 1
ATOM 2113 O O . SER B 1 91 ? 22.172 0.137 -7.781 1 77.12 91 SER B O 1
ATOM 2115 N N . TYR B 1 92 ? 20.234 0.936 -8.586 1 82.25 92 TYR B N 1
ATOM 2116 C CA . TYR B 1 92 ? 20.047 -0.225 -9.445 1 82.25 92 TYR B CA 1
ATOM 2117 C C . TYR B 1 92 ? 20.219 0.153 -10.914 1 82.25 92 TYR B C 1
ATOM 2119 O O . TYR B 1 92 ? 19.766 1.22 -11.336 1 82.25 92 TYR B O 1
ATOM 2127 N N . PRO B 1 93 ? 20.859 -0.755 -11.664 1 82 93 PRO B N 1
ATOM 2128 C CA . PRO B 1 93 ? 21.094 -0.45 -13.078 1 82 93 PRO B CA 1
ATOM 2129 C C . PRO B 1 93 ? 19.812 -0.303 -13.883 1 82 93 PRO B C 1
ATOM 2131 O O . PRO B 1 93 ? 19.766 0.46 -14.852 1 82 93 PRO B O 1
ATOM 2134 N N . SER B 1 94 ? 18.875 -1.068 -13.484 1 87.44 94 SER B N 1
ATOM 2135 C CA . SER B 1 94 ? 17.641 -0.989 -14.242 1 87.44 94 SER B CA 1
ATOM 2136 C C . SER B 1 94 ? 16.438 -1.307 -13.359 1 87.44 94 SER B C 1
ATOM 2138 O O . SER B 1 94 ? 16.562 -1.957 -12.32 1 87.44 94 SER B O 1
ATOM 2140 N N . THR B 1 95 ? 15.398 -0.716 -13.742 1 91.19 95 THR B N 1
ATOM 2141 C CA . THR B 1 95 ? 14.102 -0.96 -13.133 1 91.19 95 THR B CA 1
ATOM 2142 C C . THR B 1 95 ? 13.109 -1.504 -14.164 1 91.19 95 THR B C 1
ATOM 2144 O O . THR B 1 95 ? 13.031 -0.996 -15.281 1 91.19 95 THR B O 1
ATOM 2147 N N . ILE B 1 96 ? 12.453 -2.494 -13.672 1 92.81 96 ILE B N 1
ATOM 2148 C CA . ILE B 1 96 ? 11.484 -3.119 -14.562 1 92.81 96 ILE B CA 1
ATOM 2149 C C . ILE B 1 96 ? 10.07 -2.928 -14.008 1 92.81 96 ILE B C 1
ATOM 2151 O O . ILE B 1 96 ? 9.852 -3.062 -12.797 1 92.81 96 ILE B O 1
ATOM 2155 N N . THR B 1 97 ? 9.172 -2.617 -14.898 1 95.5 97 THR B N 1
ATOM 2156 C CA . THR B 1 97 ? 7.754 -2.594 -14.555 1 95.5 97 THR B CA 1
ATOM 2157 C C . THR B 1 97 ? 6.965 -3.547 -15.445 1 95.5 97 THR B C 1
ATOM 2159 O O . THR B 1 97 ? 7.07 -3.488 -16.672 1 95.5 97 THR B O 1
ATOM 2162 N N . ALA B 1 98 ? 6.227 -4.391 -14.781 1 97.38 98 ALA B N 1
ATOM 2163 C CA . ALA B 1 98 ? 5.418 -5.363 -15.508 1 97.38 98 ALA B CA 1
ATOM 2164 C C . ALA B 1 98 ? 3.947 -5.254 -15.117 1 97.38 98 ALA B C 1
ATOM 2166 O O . ALA B 1 98 ? 3.623 -5.062 -13.945 1 97.38 98 ALA B O 1
ATOM 2167 N N . LYS B 1 99 ? 3.148 -5.383 -16.078 1 98.25 99 LYS B N 1
ATOM 2168 C CA . LYS B 1 99 ? 1.705 -5.406 -15.859 1 98.25 99 LYS B CA 1
ATOM 2169 C C . LYS B 1 99 ? 1.075 -6.645 -16.484 1 98.25 99 LYS B C 1
ATOM 2171 O O . LYS B 1 99 ? 1.445 -7.043 -17.594 1 98.25 99 LYS B O 1
ATOM 2176 N N . VAL B 1 100 ? 0.133 -7.184 -15.773 1 98.25 100 VAL B N 1
ATOM 2177 C CA . VAL B 1 100 ? -0.518 -8.398 -16.25 1 98.25 100 VAL B CA 1
ATOM 2178 C C . VAL B 1 100 ? -2.027 -8.297 -16.047 1 98.25 100 VAL B C 1
ATOM 2180 O O . VAL B 1 100 ? -2.484 -7.828 -15 1 98.25 100 VAL B O 1
ATOM 2183 N N . ASP B 1 101 ? -2.748 -8.656 -17.016 1 97.88 101 ASP B N 1
ATOM 2184 C CA . ASP B 1 101 ? -4.191 -8.867 -16.969 1 97.88 101 ASP B CA 1
ATOM 2185 C C . ASP B 1 101 ? -4.559 -10.289 -17.359 1 97.88 101 ASP B C 1
ATOM 2187 O O . ASP B 1 101 ? -4.215 -10.75 -18.453 1 97.88 101 ASP B O 1
ATOM 2191 N N . ILE B 1 102 ? -5.25 -10.945 -16.422 1 97.69 102 ILE B N 1
ATOM 2192 C CA . ILE B 1 102 ? -5.438 -12.375 -16.625 1 97.69 102 ILE B CA 1
ATOM 2193 C C . ILE B 1 102 ? -6.723 -12.828 -15.945 1 97.69 102 ILE B C 1
ATOM 2195 O O . ILE B 1 102 ? -7.238 -12.148 -15.055 1 97.69 102 ILE B O 1
ATOM 2199 N N . GLU B 1 103 ? -7.246 -13.945 -16.422 1 96.44 103 GLU B N 1
ATOM 2200 C CA . GLU B 1 103 ? -8.328 -14.586 -15.672 1 96.44 103 GLU B CA 1
ATOM 2201 C C . GLU B 1 103 ? -7.867 -15.016 -14.281 1 96.44 103 GLU B C 1
ATOM 2203 O O . GLU B 1 103 ? -6.836 -15.672 -14.141 1 96.44 103 GLU B O 1
ATOM 2208 N N . ASP B 1 104 ? -8.625 -14.641 -13.312 1 95.19 104 ASP B N 1
ATOM 2209 C CA . ASP B 1 104 ? -8.234 -14.898 -11.93 1 95.19 104 ASP B CA 1
ATOM 2210 C C . ASP B 1 104 ? -8.219 -16.391 -11.633 1 95.19 104 ASP B C 1
ATOM 2212 O O . ASP B 1 104 ? -9.125 -17.125 -12.039 1 95.19 104 ASP B O 1
ATOM 2216 N N . ALA B 1 105 ? -7.176 -16.828 -10.984 1 93.25 105 ALA B N 1
ATOM 2217 C CA . ALA B 1 105 ? -7.016 -18.203 -10.523 1 93.25 105 ALA B CA 1
ATOM 2218 C C . ALA B 1 105 ? -6.051 -18.266 -9.344 1 93.25 105 ALA B C 1
ATOM 2220 O O . ALA B 1 105 ? -5.203 -17.391 -9.172 1 93.25 105 ALA B O 1
ATOM 2221 N N . PRO B 1 106 ? -6.234 -19.344 -8.547 1 91.81 106 PRO B N 1
ATOM 2222 C CA . PRO B 1 106 ? -5.297 -19.516 -7.43 1 91.81 106 PRO B CA 1
ATOM 2223 C C . PRO B 1 106 ? -3.854 -19.672 -7.895 1 91.81 106 PRO B C 1
ATOM 2225 O O . PRO B 1 106 ? -3.594 -20.391 -8.867 1 91.81 106 PRO B O 1
ATOM 2228 N N . GLY B 1 107 ? -2.986 -18.953 -7.223 1 94.25 107 GLY B N 1
ATOM 2229 C CA . GLY B 1 107 ? -1.567 -19.188 -7.43 1 94.25 107 GLY B CA 1
ATOM 2230 C C . GLY B 1 107 ? -0.955 -18.281 -8.469 1 94.25 107 GLY B C 1
ATOM 2231 O O . GLY B 1 107 ? 0.256 -18.312 -8.695 1 94.25 107 GLY B O 1
ATOM 2232 N N . ILE B 1 108 ? -1.71 -17.422 -9.078 1 96.31 108 ILE B N 1
ATOM 2233 C CA . ILE B 1 10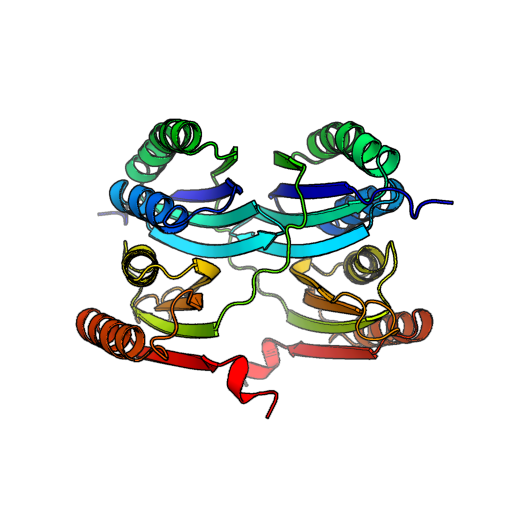8 ? -1.213 -16.609 -10.188 1 96.31 108 ILE B CA 1
ATOM 2234 C C . ILE B 1 108 ? -0.179 -15.609 -9.664 1 96.31 108 ILE B C 1
ATOM 2236 O O . ILE B 1 108 ? 0.906 -15.477 -10.242 1 96.31 108 ILE B O 1
ATOM 2240 N N . VAL B 1 109 ? -0.488 -14.898 -8.617 1 97.44 109 VAL B N 1
ATOM 2241 C CA . VAL B 1 109 ? 0.418 -13.883 -8.086 1 97.44 109 VAL B CA 1
ATOM 2242 C C . VAL B 1 109 ? 1.766 -14.516 -7.75 1 97.44 109 VAL B C 1
ATOM 2244 O O . VAL B 1 109 ? 2.818 -13.969 -8.094 1 97.44 109 VAL B O 1
ATOM 2247 N N . GLU B 1 110 ? 1.739 -15.68 -7.223 1 96.25 110 GLU B N 1
ATOM 2248 C CA . GLU B 1 110 ? 2.957 -16.391 -6.852 1 96.25 110 GLU B CA 1
ATOM 2249 C C . GLU B 1 110 ? 3.797 -16.719 -8.086 1 96.25 110 GLU B C 1
ATOM 2251 O O . GLU B 1 110 ? 5.027 -16.688 -8.031 1 96.25 110 GLU B O 1
ATOM 2256 N N . ARG B 1 111 ? 3.162 -17.047 -9.148 1 97.06 111 ARG B N 1
ATOM 2257 C CA . ARG B 1 111 ? 3.891 -17.391 -10.367 1 97.06 111 ARG B CA 1
ATOM 2258 C C . ARG B 1 111 ? 4.719 -16.203 -10.859 1 97.06 111 ARG B C 1
ATOM 2260 O O . ARG B 1 111 ? 5.867 -16.375 -11.273 1 97.06 111 ARG B O 1
ATOM 2267 N N . PHE B 1 112 ? 4.172 -15.102 -10.727 1 97.5 112 PHE B N 1
ATOM 2268 C CA . PHE B 1 112 ? 4.883 -13.93 -11.227 1 97.5 112 PHE B CA 1
ATOM 2269 C C . PHE B 1 112 ? 5.938 -13.469 -10.227 1 97.5 112 PHE B C 1
ATOM 2271 O O . PHE B 1 112 ? 7.027 -13.055 -10.617 1 97.5 112 PHE B O 1
ATOM 2278 N N . THR B 1 113 ? 5.602 -13.539 -8.922 1 96.69 113 THR B N 1
ATOM 2279 C CA . THR B 1 113 ? 6.629 -13.164 -7.957 1 96.69 113 THR B CA 1
ATOM 2280 C C . THR B 1 113 ? 7.805 -14.133 -8.016 1 96.69 113 THR B C 1
ATOM 2282 O O . THR B 1 113 ? 8.953 -13.734 -7.855 1 96.69 113 THR B O 1
ATOM 2285 N N . ASN B 1 114 ? 7.539 -15.344 -8.242 1 96.75 114 ASN B N 1
ATOM 2286 C CA . ASN B 1 114 ? 8.57 -16.359 -8.383 1 96.75 114 ASN B CA 1
ATOM 2287 C C . ASN B 1 114 ? 9.469 -16.094 -9.586 1 96.75 114 ASN B C 1
ATOM 2289 O O . ASN B 1 114 ? 10.688 -16.281 -9.516 1 96.75 114 ASN B O 1
ATOM 2293 N N . LEU B 1 115 ? 8.859 -15.719 -10.664 1 96.62 115 LEU B N 1
ATOM 2294 C CA . LEU B 1 115 ? 9.617 -15.398 -11.867 1 96.62 115 LEU B CA 1
ATOM 2295 C C . LEU B 1 115 ? 10.695 -14.359 -11.562 1 96.62 115 LEU B C 1
ATOM 2297 O O . LEU B 1 115 ? 11.867 -14.555 -11.906 1 96.62 115 LEU B O 1
ATOM 2301 N N . PHE B 1 116 ? 10.352 -13.312 -10.898 1 94.69 116 PHE B N 1
ATOM 2302 C CA . PHE B 1 116 ? 11.289 -12.227 -10.625 1 94.69 116 PHE B CA 1
ATOM 2303 C C . PHE B 1 116 ? 12.312 -12.656 -9.578 1 94.69 116 PHE B C 1
ATOM 2305 O O . PHE B 1 116 ? 13.492 -12.312 -9.688 1 94.69 116 PHE B O 1
ATOM 2312 N N . SER B 1 117 ? 11.852 -13.43 -8.648 1 93.38 117 SER B N 1
ATOM 2313 C CA . SER B 1 117 ? 12.758 -13.922 -7.609 1 93.38 117 SER B CA 1
ATOM 2314 C C . SER B 1 117 ? 13.805 -14.859 -8.195 1 93.38 117 SER B C 1
ATOM 2316 O O . SER B 1 117 ? 14.984 -14.781 -7.848 1 93.38 117 SER B O 1
ATOM 2318 N N . GLN B 1 118 ? 13.422 -15.688 -9.008 1 92.88 118 GLN B N 1
ATOM 2319 C CA . GLN B 1 118 ? 14.32 -16.656 -9.625 1 92.88 118 GLN B CA 1
ATOM 2320 C C . GLN B 1 118 ? 15.414 -15.969 -10.438 1 92.88 118 GLN B C 1
ATOM 2322 O O . GLN B 1 118 ? 16.516 -16.516 -10.594 1 92.88 118 GLN B O 1
ATOM 2327 N N . HIS B 1 119 ? 15.102 -14.828 -10.859 1 91.38 119 HIS B N 1
ATOM 2328 C CA . HIS B 1 119 ? 16.078 -14.102 -11.664 1 91.38 119 HIS B CA 1
ATOM 2329 C C . HIS B 1 119 ? 16.734 -12.984 -10.852 1 91.38 119 HIS B C 1
ATOM 2331 O O . HIS B 1 119 ? 17.297 -12.047 -11.422 1 91.38 119 HIS B O 1
ATOM 2337 N N . HIS B 1 120 ? 16.578 -13.016 -9.547 1 88.44 120 HIS B N 1
ATOM 2338 C CA . HIS B 1 120 ? 17.312 -12.242 -8.547 1 88.44 120 HIS B CA 1
ATOM 2339 C C . HIS B 1 120 ? 16.891 -10.773 -8.578 1 88.44 120 HIS B C 1
ATOM 2341 O O . HIS B 1 120 ? 17.703 -9.891 -8.281 1 88.44 120 HIS B O 1
ATOM 2347 N N . PHE B 1 121 ? 15.68 -10.578 -9.07 1 90.94 121 PHE B N 1
ATOM 2348 C CA . PHE B 1 121 ? 15.164 -9.219 -8.984 1 90.94 121 PHE B CA 1
ATOM 2349 C C . PHE B 1 121 ? 14.672 -8.914 -7.574 1 90.94 121 PHE B C 1
ATOM 2351 O O . PHE B 1 121 ? 14.117 -9.789 -6.902 1 90.94 121 PHE B O 1
ATOM 2358 N N . ASN B 1 122 ? 14.852 -7.668 -7.184 1 90.69 122 ASN B N 1
ATOM 2359 C CA . ASN B 1 122 ? 14.289 -7.176 -5.934 1 90.69 122 ASN B CA 1
ATOM 2360 C C . ASN B 1 122 ? 12.938 -6.512 -6.148 1 90.69 122 ASN B C 1
ATOM 2362 O O . ASN B 1 122 ? 12.836 -5.508 -6.852 1 90.69 122 ASN B O 1
ATOM 2366 N N . LEU B 1 123 ? 11.953 -7.105 -5.516 1 94.38 123 LEU B N 1
ATOM 2367 C CA . LEU B 1 123 ? 10.625 -6.52 -5.672 1 94.38 123 LEU B CA 1
ATOM 2368 C C . LEU B 1 123 ? 10.5 -5.23 -4.863 1 94.38 123 LEU B C 1
ATOM 2370 O O . LEU B 1 123 ? 10.773 -5.219 -3.66 1 94.38 123 LEU B O 1
ATOM 2374 N N . ALA B 1 124 ? 10.156 -4.203 -5.562 1 91.19 124 ALA B N 1
ATOM 2375 C CA . ALA B 1 124 ? 10.008 -2.898 -4.918 1 91.19 124 ALA B CA 1
ATOM 2376 C C . ALA B 1 124 ? 8.531 -2.568 -4.684 1 91.19 124 ALA B C 1
ATOM 2378 O O . ALA B 1 124 ? 8.188 -1.894 -3.709 1 91.19 124 ALA B O 1
ATOM 2379 N N . GLU B 1 125 ? 7.699 -3.008 -5.59 1 92.44 125 GLU B N 1
ATOM 2380 C CA . GLU B 1 125 ? 6.258 -2.797 -5.5 1 92.44 125 GLU B CA 1
ATOM 2381 C C . GLU B 1 125 ? 5.492 -3.973 -6.098 1 92.44 125 GLU B C 1
ATOM 2383 O O . GLU B 1 125 ? 5.914 -4.555 -7.098 1 92.44 125 GLU B O 1
ATOM 2388 N N . LEU B 1 126 ? 4.395 -4.289 -5.492 1 95.06 126 LEU B N 1
ATOM 2389 C CA . LEU B 1 126 ? 3.443 -5.277 -5.992 1 95.06 126 LEU B CA 1
ATOM 2390 C C . LEU B 1 126 ? 2.012 -4.855 -5.684 1 95.06 126 LEU B C 1
ATOM 2392 O O . LEU B 1 126 ? 1.66 -4.641 -4.52 1 95.06 126 LEU B O 1
ATOM 2396 N N . VAL B 1 127 ? 1.276 -4.613 -6.691 1 94.62 127 VAL B N 1
ATOM 2397 C CA . VAL B 1 127 ? -0.144 -4.309 -6.559 1 94.62 127 VAL B CA 1
ATOM 2398 C C . VAL B 1 127 ? -0.969 -5.336 -7.328 1 94.62 127 VAL B C 1
ATOM 2400 O O . VAL B 1 127 ? -0.711 -5.59 -8.508 1 94.62 127 VAL B O 1
ATOM 2403 N N . SER B 1 128 ? -1.833 -5.934 -6.723 1 96.06 128 SER B N 1
ATOM 2404 C CA . SER B 1 128 ? -2.775 -6.82 -7.398 1 96.06 128 SER B CA 1
ATOM 2405 C C . SER B 1 128 ? -4.215 -6.504 -7 1 96.06 128 SER B C 1
ATOM 2407 O O . SER B 1 128 ? -4.469 -6.039 -5.891 1 96.06 128 SER B O 1
ATOM 2409 N N . LYS B 1 129 ? -5.09 -6.77 -7.953 1 94.56 129 LYS B N 1
ATOM 2410 C CA . LYS B 1 129 ? -6.508 -6.508 -7.723 1 94.56 129 LYS B CA 1
ATOM 2411 C C . LYS B 1 129 ? -7.383 -7.488 -8.5 1 94.56 129 LYS B C 1
ATOM 2413 O O . LYS B 1 129 ? -7.215 -7.648 -9.711 1 94.56 129 LYS B O 1
ATOM 2418 N N . THR B 1 130 ? -8.305 -8.039 -7.879 1 94.06 130 THR B N 1
ATOM 2419 C CA . THR B 1 130 ? -9.273 -8.906 -8.531 1 94.06 130 THR B CA 1
ATOM 2420 C C . THR B 1 130 ? -10.586 -8.164 -8.781 1 94.06 130 THR B C 1
ATOM 2422 O O . THR B 1 130 ? -11.117 -7.523 -7.875 1 94.06 130 THR B O 1
ATOM 2425 N N . HIS B 1 131 ? -10.977 -8.219 -9.961 1 91.5 131 HIS B N 1
ATOM 2426 C CA . HIS B 1 131 ? -12.281 -7.699 -10.352 1 91.5 131 HIS B CA 1
ATOM 2427 C C . HIS B 1 131 ? -13.289 -8.828 -10.539 1 91.5 131 HIS B C 1
ATOM 2429 O O . HIS B 1 131 ? -13.094 -9.703 -11.383 1 91.5 131 HIS B O 1
ATOM 2435 N N . PRO B 1 132 ? -14.32 -8.727 -9.719 1 85.94 132 PRO B N 1
ATOM 2436 C CA . PRO B 1 132 ? -15.289 -9.828 -9.805 1 85.94 132 PRO B CA 1
ATOM 2437 C C . PRO B 1 132 ? -15.945 -9.93 -11.172 1 85.94 132 PRO B C 1
ATOM 2439 O O . PRO B 1 132 ? -15.914 -8.969 -11.953 1 85.94 132 PRO B O 1
ATOM 2442 N N . SER B 1 133 ? -16.469 -11.102 -11.391 1 83.12 133 SER B N 1
ATOM 2443 C CA . SER B 1 133 ? -17.172 -11.398 -12.641 1 83.12 133 SER B CA 1
ATOM 2444 C C . SER B 1 133 ? -18.359 -10.469 -12.836 1 83.12 133 SER B C 1
ATOM 2446 O O . SER B 1 133 ? -19.078 -10.156 -11.891 1 83.12 133 SER B O 1
ATOM 2448 N N . GLU B 1 134 ? -18.219 -9.891 -14.055 1 76 134 GLU B N 1
ATOM 2449 C CA . GLU B 1 134 ? -19.406 -9.148 -14.477 1 76 134 GLU B CA 1
ATOM 2450 C C . GLU B 1 134 ? -20.109 -9.844 -15.648 1 76 134 GLU B C 1
ATOM 2452 O O . GLU B 1 134 ? -19.484 -10.117 -16.672 1 76 134 GLU B O 1
ATOM 2457 N N . ASP B 1 135 ? -21.344 -10.148 -15.5 1 79.69 135 ASP B N 1
ATOM 2458 C CA . ASP B 1 135 ? -22.219 -10.625 -16.578 1 79.69 135 ASP B CA 1
ATOM 2459 C C . ASP B 1 135 ? -21.719 -11.945 -17.141 1 79.69 135 ASP B C 1
ATOM 2461 O O . ASP B 1 135 ? -21.562 -12.086 -18.359 1 79.69 135 ASP B O 1
ATOM 2465 N N . GLY B 1 136 ? -21.219 -12.797 -16.344 1 82.38 136 GLY B N 1
ATOM 2466 C CA . GLY B 1 136 ? -20.859 -14.133 -16.797 1 82.38 136 GLY B CA 1
ATOM 2467 C C . GLY B 1 136 ? -19.391 -14.289 -17.109 1 82.38 136 GLY B C 1
ATOM 2468 O O . GLY B 1 136 ? -18.922 -15.383 -17.438 1 82.38 136 GLY B O 1
ATOM 2469 N N . THR B 1 137 ? -18.672 -13.297 -17.297 1 86.5 137 THR B N 1
ATOM 2470 C CA . THR B 1 137 ? -17.25 -13.375 -17.562 1 86.5 137 THR B CA 1
ATOM 2471 C C . THR B 1 137 ? -16.484 -13.719 -16.281 1 86.5 137 THR B C 1
ATOM 2473 O O . THR B 1 137 ? -16.906 -13.391 -15.18 1 86.5 137 THR B O 1
ATOM 2476 N N . PRO B 1 138 ? -15.461 -14.531 -16.531 1 90.75 138 PRO B N 1
ATOM 2477 C CA . PRO B 1 138 ? -14.656 -14.891 -15.359 1 90.75 138 PRO B CA 1
ATOM 2478 C C . PRO B 1 138 ? -14.031 -13.672 -14.68 1 90.75 138 PRO B C 1
ATOM 2480 O O . PRO B 1 138 ? -13.805 -12.648 -15.328 1 90.75 138 PRO B O 1
ATOM 2483 N N . ALA B 1 139 ? -13.844 -13.844 -13.383 1 93.06 139 ALA B N 1
ATOM 2484 C CA . ALA B 1 139 ? -13.156 -12.789 -12.641 1 93.06 139 ALA B CA 1
ATOM 2485 C C . ALA B 1 139 ? -11.781 -12.516 -13.227 1 93.06 139 ALA B C 1
ATOM 2487 O O . ALA B 1 139 ? -11.109 -13.43 -13.711 1 93.06 139 ALA B O 1
ATOM 2488 N N . ARG B 1 140 ? -11.406 -11.258 -13.211 1 95.81 140 ARG B N 1
ATOM 2489 C CA . ARG B 1 140 ? -10.117 -10.852 -13.766 1 95.81 140 ARG B CA 1
ATOM 2490 C C . ARG B 1 140 ? -9.172 -10.383 -12.664 1 95.81 140 ARG B C 1
ATOM 2492 O O . ARG B 1 140 ? -9.594 -9.742 -11.703 1 95.81 140 ARG B O 1
ATOM 2499 N N . LEU B 1 141 ? -7.922 -10.703 -12.867 1 96.75 141 LEU B N 1
ATOM 2500 C CA . LEU B 1 141 ? -6.867 -10.289 -11.945 1 96.75 141 LEU B CA 1
ATOM 2501 C C . LEU B 1 141 ? -5.867 -9.375 -12.641 1 96.75 141 LEU B C 1
ATOM 2503 O O . LEU B 1 141 ? -5.316 -9.727 -13.688 1 96.75 141 LEU B O 1
ATOM 2507 N N . GLU B 1 142 ? -5.715 -8.234 -12.055 1 98 142 GLU B N 1
ATOM 2508 C CA . GLU B 1 142 ? -4.68 -7.309 -12.5 1 98 142 GLU B CA 1
ATOM 2509 C C . GLU B 1 142 ? -3.484 -7.312 -11.555 1 98 142 GLU B C 1
ATOM 2511 O O . GLU B 1 142 ? -3.652 -7.223 -10.336 1 98 142 GLU B O 1
ATOM 2516 N N . ILE B 1 143 ? -2.279 -7.398 -12.141 1 97.88 143 ILE B N 1
ATOM 2517 C CA . ILE B 1 143 ? -1.053 -7.379 -11.352 1 97.88 143 ILE B CA 1
ATOM 2518 C C . ILE B 1 143 ? -0.096 -6.328 -11.906 1 97.88 143 ILE B C 1
ATOM 2520 O O . ILE B 1 143 ? 0.077 -6.219 -13.125 1 97.88 143 ILE B O 1
ATOM 2524 N N . GLN B 1 144 ? 0.423 -5.598 -11.109 1 97.38 144 GLN B N 1
ATOM 2525 C CA . GLN B 1 144 ? 1.53 -4.711 -11.453 1 97.38 144 GLN B CA 1
ATOM 2526 C C . GLN B 1 144 ? 2.719 -4.926 -10.516 1 97.38 144 GLN B C 1
ATOM 2528 O O . GLN B 1 144 ? 2.57 -4.883 -9.297 1 97.38 144 GLN B O 1
ATOM 2533 N N . ILE B 1 145 ? 3.896 -5.109 -11.117 1 96.94 145 ILE B N 1
ATOM 2534 C CA . ILE B 1 145 ? 5.102 -5.387 -10.344 1 96.94 145 ILE B CA 1
ATOM 2535 C C . ILE B 1 145 ? 6.211 -4.422 -10.75 1 96.94 145 ILE B C 1
ATOM 2537 O O . ILE B 1 145 ? 6.43 -4.188 -11.945 1 96.94 145 ILE B O 1
ATOM 2541 N N . THR B 1 146 ? 6.801 -3.828 -9.805 1 94.56 146 THR B N 1
ATOM 2542 C CA . THR B 1 146 ? 8.055 -3.113 -10.016 1 94.56 146 THR B CA 1
ATOM 2543 C C . THR B 1 146 ? 9.211 -3.83 -9.32 1 94.56 146 THR B C 1
ATOM 2545 O O . THR B 1 146 ? 9.109 -4.176 -8.141 1 94.56 146 THR B O 1
ATOM 2548 N N . ALA B 1 147 ? 10.25 -4.039 -10.125 1 93.69 147 ALA B N 1
ATOM 2549 C CA . ALA B 1 147 ? 11.391 -4.773 -9.586 1 93.69 147 ALA B CA 1
ATOM 2550 C C . ALA B 1 147 ? 12.711 -4.18 -10.078 1 93.69 147 ALA B C 1
ATOM 2552 O O . ALA B 1 147 ? 12.766 -3.598 -11.164 1 93.69 147 ALA B O 1
ATOM 2553 N N . HIS B 1 148 ? 13.664 -4.336 -9.195 1 90.06 148 HIS B N 1
ATOM 2554 C CA . HIS B 1 148 ? 14.992 -3.83 -9.523 1 90.06 148 HIS B CA 1
ATOM 2555 C C . HIS B 1 148 ? 15.945 -4.969 -9.867 1 90.06 148 HIS B C 1
ATOM 2557 O O . HIS B 1 148 ? 15.922 -6.023 -9.227 1 90.06 148 HIS B O 1
ATOM 2563 N N . ASN B 1 149 ? 16.688 -4.652 -10.906 1 83.81 149 ASN B N 1
ATOM 2564 C CA . ASN B 1 149 ? 17.688 -5.621 -11.328 1 83.81 149 ASN B CA 1
ATOM 2565 C C . ASN B 1 149 ? 19.062 -5.281 -10.766 1 83.81 149 ASN B C 1
ATOM 2567 O O . ASN B 1 149 ? 19.625 -4.227 -11.07 1 83.81 149 ASN B O 1
ATOM 2571 N N . PRO B 1 150 ? 19.578 -6.246 -10.117 1 74.75 150 PRO B N 1
ATOM 2572 C CA . PRO B 1 150 ? 20.922 -5.949 -9.609 1 74.75 150 PRO B CA 1
ATOM 2573 C C . PRO B 1 150 ? 22 -6.125 -10.672 1 74.75 150 PRO B C 1
ATOM 2575 O O . PRO B 1 150 ? 23.125 -5.629 -10.516 1 74.75 150 PRO B O 1
ATOM 2578 N N . LEU B 1 151 ? 21.531 -6.91 -11.656 1 73.56 151 LEU B N 1
ATOM 2579 C CA . LEU B 1 151 ? 22.547 -7.238 -12.656 1 73.56 151 LEU B CA 1
ATOM 2580 C C . LEU B 1 151 ? 22.312 -6.453 -13.945 1 73.56 151 LEU B C 1
ATOM 2582 O O . LEU B 1 151 ? 21.203 -6.004 -14.211 1 73.56 151 LEU B O 1
ATOM 2586 N N . ASP B 1 152 ? 23.234 -6.078 -14.688 1 65.06 152 ASP B N 1
ATOM 2587 C CA . ASP B 1 152 ? 23.234 -5.301 -15.93 1 65.06 152 ASP B CA 1
ATOM 2588 C C . ASP B 1 152 ? 23 -6.203 -17.141 1 65.06 152 ASP B C 1
ATOM 2590 O O . ASP B 1 152 ? 23.891 -6.383 -17.969 1 65.06 152 ASP B O 1
ATOM 2594 N N . ASP B 1 153 ? 22.047 -6.992 -17.062 1 68.62 153 ASP B N 1
ATOM 2595 C CA . ASP B 1 153 ? 21.828 -7.777 -18.281 1 68.62 153 ASP B CA 1
ATOM 2596 C C . ASP B 1 153 ? 20.812 -7.105 -19.188 1 68.62 153 ASP B C 1
ATOM 2598 O O . ASP B 1 153 ? 20.219 -7.754 -20.047 1 68.62 153 ASP B O 1
ATOM 2602 N N . HIS B 1 154 ? 20.578 -5.883 -19.047 1 66.44 154 HIS B N 1
ATOM 2603 C CA . HIS B 1 154 ? 19.672 -5.031 -19.812 1 66.44 154 HIS B CA 1
ATOM 2604 C C . HIS B 1 154 ? 18.266 -5.609 -19.828 1 66.44 154 HIS B C 1
ATOM 2606 O O . HIS B 1 154 ? 17.484 -5.316 -20.734 1 66.44 154 HIS B O 1
ATOM 2612 N N . GLY B 1 155 ? 18.031 -6.5 -19.078 1 73.38 155 GLY B N 1
ATOM 2613 C CA . GLY B 1 155 ? 16.672 -6.988 -18.891 1 73.38 155 GLY B CA 1
ATOM 2614 C C . GLY B 1 155 ? 16.203 -7.914 -20 1 73.38 155 GLY B C 1
ATOM 2615 O O . GLY B 1 155 ? 15.008 -8.164 -20.141 1 73.38 155 GLY B O 1
ATOM 2616 N N . LEU B 1 156 ? 17.109 -8.383 -20.875 1 80.94 156 LEU B N 1
ATOM 2617 C CA . LEU B 1 156 ? 16.719 -9.188 -22.016 1 80.94 156 LEU B CA 1
ATOM 2618 C C . LEU B 1 156 ? 16.156 -10.531 -21.562 1 80.94 156 LEU B C 1
ATOM 2620 O O . LEU B 1 156 ? 15.117 -10.984 -22.062 1 80.94 156 LEU B O 1
ATOM 2624 N N . VAL B 1 157 ? 16.734 -11.062 -20.609 1 88 157 VAL B N 1
A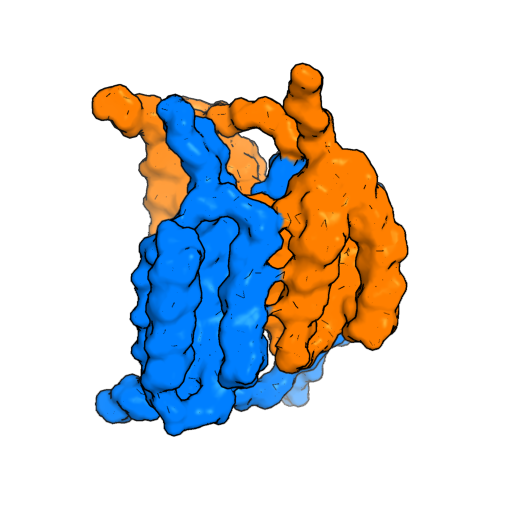TOM 2625 C CA . VAL B 1 157 ? 16.328 -12.391 -20.172 1 88 157 VAL B CA 1
ATOM 2626 C C . VAL B 1 157 ? 14.953 -12.312 -19.516 1 88 157 VAL B C 1
ATOM 2628 O O . VAL B 1 157 ? 14.07 -13.117 -19.828 1 88 157 VAL B O 1
ATOM 2631 N N . ILE B 1 158 ? 14.711 -11.352 -18.625 1 92 158 ILE B N 1
ATOM 2632 C CA . ILE B 1 158 ? 13.453 -11.266 -17.891 1 92 158 ILE B CA 1
ATOM 2633 C C . ILE B 1 158 ? 12.312 -10.945 -18.844 1 92 158 ILE B C 1
ATOM 2635 O O . ILE B 1 158 ? 11.188 -11.414 -18.656 1 92 158 ILE B O 1
ATOM 2639 N N . HIS B 1 159 ? 12.633 -10.219 -19.875 1 92.31 159 HIS B N 1
ATOM 2640 C CA . HIS B 1 159 ? 11.625 -9.906 -20.891 1 92.31 159 HIS B CA 1
ATOM 2641 C C . HIS B 1 159 ? 11.109 -11.164 -21.562 1 92.31 159 HIS B C 1
ATOM 2643 O O . HIS B 1 159 ? 9.898 -11.359 -21.688 1 92.31 159 HIS B O 1
ATOM 2649 N N . GLU B 1 160 ? 12.008 -11.938 -21.953 1 94.12 160 GLU B N 1
ATOM 2650 C CA . GLU B 1 160 ? 11.641 -13.188 -22.625 1 94.12 160 GLU B CA 1
ATOM 2651 C C . GLU B 1 160 ? 10.898 -14.125 -21.672 1 94.12 160 GLU B C 1
ATOM 2653 O O . GLU B 1 160 ? 9.875 -14.695 -22.047 1 94.12 160 GLU B O 1
ATOM 2658 N N . LYS B 1 161 ? 11.398 -14.258 -20.5 1 95.75 161 LYS B N 1
ATOM 2659 C CA . LYS B 1 161 ? 10.797 -15.172 -19.531 1 95.75 161 LYS B CA 1
ATOM 2660 C C . LYS B 1 161 ? 9.414 -14.688 -19.109 1 95.75 161 LYS B C 1
ATOM 2662 O O . LYS B 1 161 ? 8.508 -15.5 -18.922 1 95.75 161 LYS B O 1
ATOM 2667 N N . PHE B 1 162 ? 9.234 -13.414 -19 1 97.31 162 PHE B N 1
ATOM 2668 C CA . PHE B 1 162 ? 7.934 -12.844 -18.672 1 97.31 162 PHE B CA 1
ATOM 2669 C C . PHE B 1 162 ? 6.914 -13.141 -19.766 1 97.31 162 PHE B C 1
ATOM 2671 O O . PHE B 1 162 ? 5.797 -13.57 -19.484 1 97.31 162 PHE B O 1
ATOM 2678 N N . ASN B 1 163 ? 7.375 -12.938 -20.953 1 97.44 163 ASN B N 1
ATOM 2679 C CA . ASN B 1 163 ? 6.48 -13.195 -22.078 1 97.44 163 ASN B CA 1
ATOM 2680 C C . ASN B 1 163 ? 6.117 -14.672 -22.172 1 97.44 163 ASN B C 1
ATOM 2682 O O . ASN B 1 163 ? 4.977 -15.016 -22.5 1 97.44 163 ASN B O 1
ATOM 2686 N N . GLN B 1 164 ? 7.035 -15.492 -21.938 1 98 164 GLN B N 1
ATOM 2687 C CA . GLN B 1 164 ? 6.77 -16.938 -21.906 1 98 164 GLN B CA 1
ATOM 2688 C C . GLN B 1 164 ? 5.73 -17.281 -20.859 1 98 164 GLN B C 1
ATOM 2690 O O . GLN B 1 164 ? 4.82 -18.078 -21.109 1 98 164 GLN B O 1
ATOM 2695 N N . LEU B 1 165 ? 5.914 -16.734 -19.672 1 98.06 165 LEU B N 1
ATOM 2696 C CA . LEU B 1 165 ? 4.969 -16.984 -18.594 1 98.06 165 LEU B CA 1
ATOM 2697 C C . LEU B 1 165 ? 3.574 -16.5 -18.969 1 98.06 165 LEU B C 1
ATOM 2699 O O . LEU B 1 165 ? 2.582 -17.188 -18.719 1 98.06 165 LEU B O 1
ATOM 2703 N N . CYS B 1 166 ? 3.518 -15.336 -19.562 1 98.31 166 CYS B N 1
ATOM 2704 C CA . CYS B 1 166 ? 2.234 -14.797 -20 1 98.31 166 CYS B CA 1
ATOM 2705 C C . CYS B 1 166 ? 1.569 -15.727 -21 1 98.31 166 CYS B C 1
ATOM 2707 O O . CYS B 1 166 ? 0.36 -15.953 -20.938 1 98.31 166 CYS B O 1
ATOM 2709 N N . THR B 1 167 ? 2.35 -16.203 -21.922 1 98 167 THR B N 1
ATOM 2710 C CA . THR B 1 167 ? 1.822 -17.125 -22.922 1 98 167 THR B CA 1
ATOM 2711 C C . THR B 1 167 ? 1.32 -18.406 -22.266 1 98 167 THR B C 1
ATOM 2713 O O . THR B 1 167 ? 0.218 -18.875 -22.547 1 98 167 THR B O 1
ATOM 2716 N N . GLU B 1 168 ? 2.094 -18.906 -21.359 1 97.75 168 GLU B N 1
ATOM 2717 C CA . GLU B 1 168 ? 1.746 -20.125 -20.641 1 97.75 168 GLU B CA 1
ATOM 2718 C C . GLU B 1 168 ? 0.427 -19.969 -19.891 1 97.75 168 GLU B C 1
ATOM 2720 O O . GLU B 1 168 ? -0.378 -20.906 -19.844 1 97.75 168 GLU B O 1
ATOM 2725 N N . LEU B 1 169 ? 0.177 -18.828 -19.328 1 97.44 169 LEU B N 1
ATOM 2726 C CA . LEU B 1 169 ? -0.974 -18.594 -18.469 1 97.44 169 LEU B CA 1
ATOM 2727 C C . LEU B 1 169 ? -2.121 -17.953 -19.234 1 97.44 169 LEU B C 1
ATOM 2729 O O . LEU B 1 169 ? -3.158 -17.625 -18.656 1 97.44 169 LEU B O 1
ATOM 2733 N N . ASN B 1 170 ? -1.914 -17.719 -20.562 1 97.31 170 ASN B N 1
ATOM 2734 C CA . ASN B 1 170 ? -2.891 -17.016 -21.391 1 97.31 170 ASN B CA 1
ATOM 2735 C C . ASN B 1 170 ? -3.246 -15.648 -20.812 1 97.31 170 ASN B C 1
ATOM 2737 O O . ASN B 1 170 ? -4.422 -15.328 -20.641 1 97.31 170 ASN B O 1
ATOM 2741 N N . ALA B 1 171 ? -2.232 -14.953 -20.453 1 97.75 171 ALA B N 1
ATOM 2742 C CA . ALA B 1 171 ? -2.365 -13.633 -19.844 1 97.75 171 ALA B CA 1
ATOM 2743 C C . ALA B 1 171 ? -1.953 -12.539 -20.828 1 97.75 171 ALA B C 1
ATOM 2745 O O . ALA B 1 171 ? -1.106 -12.758 -21.703 1 97.75 171 ALA B O 1
ATOM 2746 N N . GLN B 1 172 ? -2.559 -11.391 -20.734 1 97.5 172 GLN B N 1
ATOM 2747 C CA . GLN B 1 172 ? -2.088 -10.188 -21.406 1 97.5 172 GLN B CA 1
ATOM 2748 C C . GLN B 1 172 ? -1.105 -9.414 -20.531 1 97.5 172 GLN B C 1
ATOM 2750 O O . GLN B 1 172 ? -1.452 -8.984 -19.438 1 97.5 172 GLN B O 1
ATOM 2755 N N . GLY B 1 173 ? 0.109 -9.32 -21.031 1 97.69 173 GLY B N 1
ATOM 2756 C CA . GLY B 1 173 ? 1.134 -8.695 -20.203 1 97.69 173 GLY B CA 1
ATOM 2757 C C . GLY B 1 173 ? 1.951 -7.664 -20.953 1 97.69 173 GLY B C 1
ATOM 2758 O O . GLY B 1 173 ? 2.127 -7.766 -22.172 1 97.69 173 GLY B O 1
ATOM 2759 N N . THR B 1 174 ? 2.355 -6.668 -20.281 1 97.75 174 THR B N 1
ATOM 2760 C CA . THR B 1 174 ? 3.324 -5.691 -20.781 1 97.75 174 THR B CA 1
ATOM 2761 C C . THR B 1 174 ? 4.496 -5.562 -19.812 1 97.75 174 THR B C 1
ATOM 2763 O O . THR B 1 174 ? 4.336 -5.758 -18.594 1 97.75 174 THR B O 1
ATOM 2766 N N . ILE B 1 175 ? 5.629 -5.312 -20.328 1 95.88 175 ILE B N 1
ATOM 2767 C CA . ILE B 1 175 ? 6.816 -5.164 -19.5 1 95.88 175 ILE B CA 1
ATOM 2768 C C . ILE B 1 175 ? 7.695 -4.043 -20.062 1 95.88 175 ILE B C 1
ATOM 2770 O O . ILE B 1 175 ? 7.848 -3.908 -21.266 1 95.88 175 ILE B O 1
ATOM 2774 N N . SER B 1 176 ? 8.133 -3.246 -19.219 1 93.88 176 SER B N 1
ATOM 2775 C CA . SER B 1 176 ? 8.992 -2.127 -19.594 1 93.88 176 SER B CA 1
ATOM 2776 C C . SER B 1 176 ? 10.234 -2.076 -18.719 1 93.88 176 SER B C 1
ATOM 2778 O O . SER B 1 176 ? 10.211 -2.506 -17.562 1 93.88 176 SER B O 1
ATOM 2780 N N . ILE B 1 177 ? 11.297 -1.565 -19.359 1 89.88 177 ILE B N 1
ATOM 2781 C CA . ILE B 1 177 ? 12.578 -1.468 -18.672 1 89.88 177 ILE B CA 1
ATOM 2782 C C . ILE B 1 177 ? 13.109 -0.04 -18.766 1 89.88 177 ILE B C 1
ATOM 2784 O O . ILE B 1 177 ? 13.086 0.566 -19.844 1 89.88 177 ILE B O 1
ATOM 2788 N N . VAL B 1 178 ? 13.398 0.492 -17.609 1 85.62 178 VAL B N 1
ATOM 2789 C CA . VAL B 1 178 ? 14.062 1.792 -17.578 1 85.62 178 VAL B CA 1
ATOM 2790 C C . VAL B 1 178 ? 15.492 1.632 -17.062 1 85.62 178 VAL B C 1
ATOM 2792 O O . VAL B 1 178 ? 15.703 1.109 -15.969 1 85.62 178 VAL B O 1
ATOM 2795 N N . ASN B 1 179 ? 16.453 2.07 -17.906 1 79.88 179 ASN B N 1
ATOM 2796 C CA . ASN B 1 179 ? 17.859 1.983 -17.516 1 79.88 179 ASN B CA 1
ATOM 2797 C C . ASN B 1 179 ? 18.359 3.301 -16.953 1 79.88 179 ASN B C 1
ATOM 2799 O O . ASN B 1 179 ? 18.094 4.371 -17.484 1 79.88 179 ASN B O 1
ATOM 2803 N N . SER B 1 180 ? 18.75 3.359 -15.664 1 67.38 180 SER B N 1
ATOM 2804 C CA . SER B 1 180 ? 19.281 4.57 -15.039 1 67.38 180 SER B CA 1
ATOM 2805 C C . SER B 1 180 ? 20.469 5.125 -15.812 1 67.38 180 SER B C 1
ATOM 2807 O O . SER B 1 180 ? 20.672 6.34 -15.852 1 67.38 180 SER B O 1
ATOM 2809 N N . LEU B 1 181 ? 21.391 4.422 -16.359 1 58.5 181 LEU B N 1
ATOM 2810 C CA . LEU B 1 181 ? 22.547 4.969 -17.062 1 58.5 181 LEU B CA 1
ATOM 2811 C C . LEU B 1 181 ? 22.109 5.73 -18.312 1 58.5 181 LEU B C 1
ATOM 2813 O O . LEU B 1 181 ? 22.75 6.715 -18.688 1 58.5 181 LEU B O 1
ATOM 2817 N N . MET B 1 182 ? 21.219 5.406 -18.938 1 49.59 182 MET B N 1
ATOM 2818 C CA . MET B 1 182 ? 20.953 6.113 -20.172 1 49.59 182 MET B CA 1
ATOM 2819 C C . MET B 1 182 ? 20.203 7.422 -19.906 1 49.59 182 MET B C 1
ATOM 2821 O O . MET B 1 182 ? 20.047 8.242 -20.812 1 49.59 182 MET B O 1
ATOM 2825 N N . MET B 1 183 ? 19.547 7.68 -18.828 1 43.31 183 MET B N 1
ATOM 2826 C CA . MET B 1 183 ? 18.859 8.953 -18.641 1 43.31 183 MET B CA 1
ATOM 2827 C C . MET B 1 183 ? 19.844 10.078 -18.359 1 43.31 183 MET B C 1
ATOM 2829 O O . MET B 1 183 ? 19.484 11.25 -18.391 1 43.31 183 MET B O 1
ATOM 2833 N N . LYS B 1 184 ? 20.953 9.922 -17.734 1 40.72 184 LYS B N 1
ATOM 2834 C CA . LYS B 1 184 ? 21.922 11.008 -17.594 1 40.72 184 LYS B CA 1
ATOM 2835 C C . LYS B 1 184 ? 22.609 11.312 -18.922 1 40.72 184 LYS B C 1
ATOM 2837 O O . LYS B 1 184 ? 23.5 12.18 -18.984 1 40.72 184 LYS B O 1
ATOM 2842 N N . GLN B 1 185 ? 22.453 10.648 -19.938 1 31.58 185 GLN B N 1
ATOM 2843 C CA . GLN B 1 185 ? 23.094 11.211 -21.109 1 31.58 185 GLN B CA 1
ATOM 2844 C C . GLN B 1 185 ? 22.234 12.289 -21.75 1 31.58 185 GLN B C 1
ATOM 2846 O O . GLN B 1 185 ? 21.031 12.125 -21.891 1 31.58 185 GLN B O 1
#

Sequence (370 aa):
MPIPDKHFLVLTALGTDRPGIVDTITQLVSQCGCNIEDSRLAMFGQEFTFIMLLSGGWNAIAQLEALLPIKSAELDLLTVMKRTKMGAPVSYPSTITAKVDIEDAPGIVERFTNLFSQHHFNLAELVSKTHPSEDGTPARLEIQITAHNPLDDHGLVIHEKFNQLCTELNAQGTISIVNSLMMKQMPIPDKHFLVLTALGTDRPGIVDTITQLVSQCGCNIEDSRLAMFGQEFTFIMLLSGGWNAIAQLEALLPIKSAELDLLTVMKRTKMGAPVSYPSTITAKVDIEDAPGIVERFTNLFSQHHFNLAELVSKTHPSEDGTPARLEIQITAHNPLDDHGLVIHEKFNQLCTELNAQGTISIVNSLMMKQ

Solvent-accessible surface area (backbone atoms only — not comparable to full-atom values): 19406 Å² total; per-residue (Å²): 125,80,76,74,72,76,39,36,36,37,39,37,40,33,33,71,62,57,88,48,54,66,34,53,54,39,44,52,44,33,72,36,55,26,29,81,41,30,37,43,37,45,64,50,68,52,29,31,39,40,38,34,34,32,36,22,44,65,64,22,50,52,47,40,67,62,48,46,61,56,54,26,59,76,66,59,38,51,71,51,76,43,77,49,53,76,63,78,85,79,85,50,52,28,38,36,41,38,40,38,43,31,72,57,58,74,44,53,69,31,54,55,43,38,56,40,35,77,70,60,28,43,79,50,33,36,40,35,40,55,42,73,55,61,92,85,41,74,33,33,30,38,40,39,40,31,30,32,29,78,58,84,63,82,55,55,65,58,52,53,53,50,52,50,50,24,59,76,67,67,33,51,65,50,74,47,77,48,53,55,72,67,68,80,103,125,79,76,75,70,76,38,36,36,39,39,36,40,33,31,72,60,57,88,49,52,66,33,53,51,38,44,52,42,32,73,36,56,25,30,80,42,28,37,42,37,44,64,50,69,52,30,30,38,40,38,33,33,32,34,21,43,66,65,22,49,52,46,39,67,62,47,46,60,59,53,26,58,76,66,58,38,52,71,48,75,44,79,50,50,76,62,78,86,77,84,50,52,27,39,35,42,36,38,38,43,30,72,56,59,73,45,51,70,32,54,55,43,39,54,40,36,77,69,59,29,43,77,50,33,38,41,36,41,55,43,74,54,62,93,83,41,76,32,32,28,39,38,37,40,32,31,33,28,78,60,85,63,81,55,55,64,59,51,54,52,49,51,50,50,24,60,75,67,67,34,52,66,51,74,45,78,47,54,56,72,65,68,79,103

Organism: Proteus mirabilis (strain HI4320) (NCBI:txid529507)